Protein AF-0000000068176388 (afdb_homodimer)

Foldseek 3Di:
DPPPPPPDQDPLLVLLCVLVVVNPQWHFPVSLQVSLVVLPHDPVLSVVLCVVQVNDPVRGTHGSVSSSVSSVVVSVVVVLLVVQVVVQCVLVVVNPQWHALVSLLVVCVVVVHPRDSVVSVVVVVQQPVVPPRTHHSVSSSCVVVPPDDPD/DPPPPPPDQPPLLVLLCVLVVVNPQWHFPVSLQVSLVVLPHDPVLSVVLCVVQVNDPVRGTHGSVSSSVSSVVVSVVVVVLVVQVVVQCVLVVVNPQWHALVSLLVVCVVVVHPRDSVVSVVVQVQQPVVPPRTHHSVSSSCVVVPPDDPD

Nearest PDB structures (foldseek):
  1y6w-assembly1_A  TM=7.427E-01  e=2.552E-07  Homo sapiens
  2obh-assembly1_B  TM=6.819E-01  e=8.018E-07  Homo sapiens
  3qrx-assembly1_A  TM=5.218E-01  e=3.982E-06  Chlamydomonas reinhardtii
  4wpx-assembly1_A  TM=4.812E-01  e=3.552E-06  Thermochaetoides thermophila
  2l7l-assembly1_A  TM=4.885E-01  e=4.943E-05  Homo sapiens

Secondary structure (DSSP, 8-state):
----------HHHHHHHHH-TT-SSEE-HHHHHHHHHTTT--HHHHHHHHHHHT--SS---EEHHHHHHHHHHHHHHHHHHHHHHHHHHHH-TT-SSSB-HHHHHHHHHHTT----HHHHHHHHHHH-TT-SSSB-HHHHHHHHHT-----/----------HHHHHHHHH-TT-SSEE-HHHHHHHHHTTT--HHHHHHHHHHHT--SS---EEHHHHHHHHHHHHHHHHHHHHHHHHHHHH-TT-SSSB-HHHHHHHHHHTT----HHHHHHHHHHH-TT-SSSB-HHHHHHHHHT-----

Sequence (302 aa):
MSQEPQRGNSFVDSMLSIFDSNNDGFLTKVEARKAASQFDIGSRELKGALNTIGIDKKEDNIPLDSMSEQIKRICVEKFKKTAFKHFFSYMDSDKSGTISLDEVLSAIQAFNMPASISLARQIFDSVDSNKDGEIDLKEFLAFLASVKDTCMSQEPQRGNSFVDSMLSIFDSNNDGFLTKVEARKAASQFDIGSRELKGALNTIGIDKKEDNIPLDSMSEQIKRICVEKFKKTAFKHFFSYMDSDKSGTISLDEVLSAIQAFNMPASISLARQIFDSVDSNKDGEIDLKEFLAFLASVKDTC

Radius of gyration: 23.48 Å; Cα contacts (8 Å, |Δi|>4): 341; chains: 2; bounding box: 52×69×52 Å

Organism: Echinococcus granulosus (NCBI:txid6210)

Structure (mmCIF, N/CA/C/O backbone):
data_AF-0000000068176388-model_v1
#
loop_
_entity.id
_entity.type
_entity.pdbx_description
1 polymer 'Calcium-dependent protein kinase 3'
#
loop_
_atom_site.group_PDB
_atom_site.id
_atom_site.type_symbol
_atom_site.label_atom_id
_atom_site.label_alt_id
_atom_site.label_comp_id
_atom_site.label_asym_id
_atom_site.label_entity_id
_atom_site.label_seq_id
_atom_site.pdbx_PDB_ins_code
_atom_site.Cartn_x
_atom_site.Cartn_y
_atom_site.Cartn_z
_atom_site.occupancy
_atom_site.B_iso_or_equiv
_atom_site.auth_seq_id
_atom_site.auth_comp_id
_atom_site.auth_asym_id
_atom_site.auth_atom_id
_atom_site.pdbx_PDB_model_num
ATOM 1 N N . MET A 1 1 ? -29.891 29.109 -5.383 1 25.34 1 MET A N 1
ATOM 2 C CA . MET A 1 1 ? -28.703 29.328 -4.562 1 25.34 1 MET A CA 1
ATOM 3 C C . MET A 1 1 ? -27.984 28.016 -4.289 1 25.34 1 MET A C 1
ATOM 5 O O . MET A 1 1 ? -28.469 27.188 -3.498 1 25.34 1 MET A O 1
ATOM 9 N N . SER A 1 2 ? -27.562 27.203 -5.191 1 27.94 2 SER A N 1
ATOM 10 C CA . SER A 1 2 ? -27.297 25.797 -5.434 1 27.94 2 SER A CA 1
ATOM 11 C C . SER A 1 2 ? -26.219 25.266 -4.48 1 27.94 2 SER A C 1
ATOM 13 O O . SER A 1 2 ? -25.109 25.797 -4.441 1 27.94 2 SER A O 1
ATOM 15 N N . GLN A 1 3 ? -26.625 24.859 -3.217 1 29.05 3 GLN A N 1
ATOM 16 C CA . GLN A 1 3 ? -25.828 24.516 -2.039 1 29.05 3 GLN A CA 1
ATOM 17 C C . GLN A 1 3 ? -24.719 23.531 -2.393 1 29.05 3 GLN A C 1
ATOM 19 O O . GLN A 1 3 ? -25 22.438 -2.916 1 29.05 3 GLN A O 1
ATOM 24 N N . GLU A 1 4 ? -23.656 23.875 -3.023 1 34.22 4 GLU A N 1
ATOM 25 C CA . GLU A 1 4 ? -22.469 23.094 -3.357 1 34.22 4 GLU A CA 1
ATOM 26 C C . GLU A 1 4 ? -22.156 22.062 -2.275 1 34.22 4 GLU A C 1
ATOM 28 O O . GLU A 1 4 ? -22.266 22.359 -1.083 1 34.22 4 GLU A O 1
ATOM 33 N N . PRO A 1 5 ? -22.406 20.812 -2.367 1 38.28 5 PRO A N 1
ATOM 34 C CA . PRO A 1 5 ? -22.359 19.844 -1.273 1 38.28 5 PRO A CA 1
ATOM 35 C C . PRO A 1 5 ? -21.281 20.188 -0.235 1 38.28 5 PRO A C 1
ATOM 37 O O . PRO A 1 5 ? -20.203 20.641 -0.592 1 38.28 5 PRO A O 1
ATOM 40 N N . GLN A 1 6 ? -21.484 20.938 0.907 1 34.5 6 GLN A N 1
ATOM 41 C CA . GLN A 1 6 ? -20.672 21.391 2.025 1 34.5 6 GLN A CA 1
ATOM 42 C C . GLN A 1 6 ? -19.594 20.359 2.367 1 34.5 6 GLN A C 1
ATOM 44 O O . GLN A 1 6 ? -19.906 19.297 2.889 1 34.5 6 GLN A O 1
ATOM 49 N N . ARG A 1 7 ? -18.766 19.797 1.548 1 44.59 7 ARG A N 1
ATOM 50 C CA . ARG A 1 7 ? -17.625 18.938 1.885 1 44.59 7 ARG A CA 1
ATOM 51 C C . ARG A 1 7 ? -17.047 19.312 3.244 1 44.59 7 ARG A C 1
ATOM 53 O O . ARG A 1 7 ? -16.641 20.453 3.461 1 44.59 7 ARG A O 1
ATOM 60 N N . GLY A 1 8 ? -17.531 18.953 4.328 1 54.31 8 GLY A N 1
ATOM 61 C CA . GLY A 1 8 ? -17 19.266 5.648 1 54.31 8 GLY A CA 1
ATOM 62 C C . GLY A 1 8 ? -15.523 19.578 5.645 1 54.31 8 GLY A C 1
ATOM 63 O O . GLY A 1 8 ? -14.766 19 4.863 1 54.31 8 GLY A O 1
ATOM 64 N N . ASN A 1 9 ? -15.078 20.719 6.062 1 72.62 9 ASN A N 1
ATOM 65 C CA . ASN A 1 9 ? -13.695 21.156 6.148 1 72.62 9 ASN A CA 1
ATOM 66 C C . ASN A 1 9 ? -12.812 20.109 6.82 1 72.62 9 ASN A C 1
ATOM 68 O O . ASN A 1 9 ? -13.18 19.562 7.859 1 72.62 9 ASN A O 1
ATOM 72 N N . SER A 1 10 ? -11.789 19.625 6.031 1 84.5 10 SER A N 1
ATOM 73 C CA . SER A 1 10 ? -10.82 18.734 6.652 1 84.5 10 SER A CA 1
ATOM 74 C C . SER A 1 10 ? -10.148 19.391 7.855 1 84.5 10 SER A C 1
ATOM 76 O O . SER A 1 10 ? -10.258 20.594 8.055 1 84.5 10 SER A O 1
ATOM 78 N N . PHE A 1 11 ? -9.68 18.562 8.641 1 88.06 11 PHE A N 1
ATOM 79 C CA . PHE A 1 11 ? -8.945 19.078 9.797 1 88.06 11 PHE A CA 1
ATOM 80 C C . PHE A 1 11 ? -7.871 20.062 9.359 1 88.06 11 PHE A C 1
ATOM 82 O O . PHE A 1 11 ? -7.715 21.125 9.961 1 88.06 11 PHE A O 1
ATOM 89 N N . VAL A 1 12 ? -7.199 19.734 8.32 1 92.19 12 VAL A N 1
ATOM 90 C CA . VAL A 1 12 ? -6.125 20.594 7.832 1 92.19 12 VAL A CA 1
ATOM 91 C C . VAL A 1 12 ? -6.703 21.938 7.391 1 92.19 12 VAL A C 1
ATOM 93 O O . VAL A 1 12 ? -6.141 23 7.703 1 92.19 12 VAL A O 1
ATOM 96 N N . ASP A 1 13 ? -7.797 21.906 6.727 1 92.06 13 ASP A N 1
ATOM 97 C CA . ASP A 1 13 ? -8.438 23.141 6.293 1 92.06 13 ASP A CA 1
ATOM 98 C C . ASP A 1 13 ? -8.789 24.031 7.484 1 92.06 13 ASP A C 1
ATOM 100 O O . ASP A 1 13 ? -8.531 25.234 7.469 1 92.06 13 ASP A O 1
ATOM 104 N N . SER A 1 14 ? -9.32 23.438 8.445 1 90.44 14 SER A N 1
ATOM 105 C CA . SER A 1 14 ? -9.711 24.156 9.648 1 90.44 14 SER A CA 1
ATOM 106 C C . SER A 1 14 ? -8.492 24.734 10.359 1 90.44 14 SER A C 1
ATOM 108 O O . SER A 1 14 ? -8.508 25.891 10.805 1 90.44 14 SER A O 1
ATOM 110 N N . MET A 1 15 ? -7.48 23.953 10.477 1 91.5 15 MET A N 1
ATOM 111 C CA . MET A 1 15 ? -6.266 24.391 11.156 1 91.5 15 MET A CA 1
ATOM 112 C C . MET A 1 15 ? -5.605 25.547 10.414 1 91.5 15 MET A C 1
ATOM 114 O O . MET A 1 15 ? -5.23 26.547 11.016 1 91.5 15 MET A O 1
ATOM 118 N N . LEU A 1 16 ? -5.539 25.438 9.141 1 93.81 16 LEU A N 1
ATOM 119 C CA . LEU A 1 16 ? -4.859 26.469 8.359 1 93.81 16 LEU A CA 1
ATOM 120 C C . LEU A 1 16 ? -5.641 27.766 8.391 1 93.81 16 LEU A C 1
ATOM 122 O O . LEU A 1 16 ? -5.047 28.859 8.328 1 93.81 16 LEU A O 1
ATOM 126 N N . SER A 1 17 ? -6.906 27.656 8.445 1 92.94 17 SER A N 1
ATOM 127 C CA . SER A 1 17 ? -7.734 28.859 8.523 1 92.94 17 SER A CA 1
ATOM 128 C C . SER A 1 17 ? -7.398 29.688 9.758 1 92.94 17 SER A C 1
ATOM 130 O O . SER A 1 17 ? -7.547 30.922 9.75 1 92.94 17 SER A O 1
ATOM 132 N N . ILE A 1 18 ? -6.945 29.031 10.789 1 93.62 18 ILE A N 1
ATOM 133 C CA . ILE A 1 18 ? -6.574 29.719 12.031 1 93.62 18 ILE A CA 1
ATOM 134 C C . ILE A 1 18 ? -5.328 30.562 11.797 1 93.62 18 ILE A C 1
ATOM 136 O O . ILE A 1 18 ? -5.172 31.625 12.406 1 93.62 18 ILE A O 1
ATOM 140 N N . PHE A 1 19 ? -4.441 30.141 10.945 1 94.75 19 PHE A N 1
ATOM 141 C CA . PHE A 1 19 ? -3.178 30.828 10.703 1 94.75 19 PHE A CA 1
ATOM 142 C C . PHE A 1 19 ? -3.357 31.969 9.703 1 94.75 19 PHE A C 1
ATOM 144 O O . PHE A 1 19 ? -2.48 32.812 9.555 1 94.75 19 PHE A O 1
ATOM 151 N N . ASP A 1 20 ? -4.469 31.875 8.969 1 94.75 20 ASP A N 1
ATOM 152 C CA . ASP A 1 20 ? -4.816 33 8.109 1 94.75 20 ASP A CA 1
ATOM 153 C C . ASP A 1 20 ? -5.414 34.156 8.922 1 94.75 20 ASP A C 1
ATOM 155 O O . ASP A 1 20 ? -6.633 34.344 8.93 1 94.75 20 ASP A O 1
ATOM 159 N N . SER A 1 21 ? -4.672 35.031 9.422 1 91.5 21 SER A N 1
ATOM 160 C CA . SER A 1 21 ? -5.059 36.031 10.43 1 91.5 21 SER A CA 1
ATOM 161 C C . SER A 1 21 ? -6.035 37.062 9.859 1 91.5 21 SER A C 1
ATOM 163 O O . SER A 1 21 ? -6.93 37.531 10.562 1 91.5 21 SER A O 1
ATOM 165 N N . ASN A 1 22 ? -5.863 37.5 8.609 1 92.38 22 ASN A N 1
ATOM 166 C CA . ASN A 1 22 ? -6.727 38.531 8.055 1 92.38 22 ASN A CA 1
ATOM 167 C C . ASN A 1 22 ? -7.875 37.938 7.246 1 92.38 22 ASN A C 1
ATOM 169 O O . ASN A 1 22 ? -8.625 38.656 6.586 1 92.38 22 ASN A O 1
ATOM 173 N N . ASN A 1 23 ? -7.895 36.562 7.164 1 93.5 23 ASN A N 1
ATOM 174 C CA . ASN A 1 23 ? -8.984 35.812 6.543 1 93.5 23 ASN A CA 1
ATOM 175 C C . ASN A 1 23 ? -9.148 36.188 5.074 1 93.5 23 ASN A C 1
ATOM 177 O O . ASN A 1 23 ? -10.273 36.344 4.598 1 93.5 23 ASN A O 1
ATOM 181 N N . ASP A 1 24 ? -8.109 36.438 4.324 1 93.19 24 ASP A N 1
ATOM 182 C CA . ASP A 1 24 ? -8.195 36.812 2.916 1 93.19 24 ASP A CA 1
ATOM 183 C C . ASP A 1 24 ? -8.008 35.594 2.02 1 93.19 24 ASP A C 1
ATOM 185 O O . ASP A 1 24 ? -8.016 35.688 0.792 1 93.19 24 ASP A O 1
ATOM 189 N N . GLY A 1 25 ? -7.691 34.406 2.631 1 93.94 25 GLY A N 1
ATOM 190 C CA . GLY A 1 25 ? -7.543 33.188 1.852 1 93.94 25 GLY A CA 1
ATOM 191 C C . GLY A 1 25 ? -6.109 32.938 1.432 1 93.94 25 GLY A C 1
ATOM 192 O O . GLY A 1 25 ? -5.844 32 0.667 1 93.94 25 GLY A O 1
ATOM 193 N N . PHE A 1 26 ? -5.215 33.812 1.964 1 94.06 26 PHE A N 1
ATOM 194 C CA . PHE A 1 26 ? -3.799 33.625 1.666 1 94.06 26 PHE A CA 1
ATOM 195 C C . PHE A 1 26 ? -2.979 33.562 2.949 1 94.06 26 PHE A C 1
ATOM 197 O O . PHE A 1 26 ? -3.361 34.156 3.965 1 94.06 26 PHE A O 1
ATOM 204 N N . LEU A 1 27 ? -1.92 32.75 2.877 1 95.38 27 LEU A N 1
ATOM 205 C CA . LEU A 1 27 ? -0.962 32.688 3.975 1 95.38 27 LEU A CA 1
ATOM 206 C C . LEU A 1 27 ? 0.331 33.406 3.615 1 95.38 27 LEU A C 1
ATOM 208 O O . LEU A 1 27 ? 0.792 33.344 2.473 1 95.38 27 LEU A O 1
ATOM 212 N N . THR A 1 28 ? 0.773 34.188 4.566 1 92.69 28 THR A N 1
ATOM 213 C CA . THR A 1 28 ? 2.143 34.656 4.41 1 92.69 28 THR A CA 1
ATOM 214 C C . THR A 1 28 ? 3.135 33.5 4.574 1 92.69 28 THR A C 1
ATOM 216 O O . THR A 1 28 ? 2.775 32.438 5.062 1 92.69 28 THR A O 1
ATOM 219 N N . LYS A 1 29 ? 4.383 33.688 4.199 1 91.38 29 LYS A N 1
ATOM 220 C CA . LYS A 1 29 ? 5.41 32.656 4.363 1 91.38 29 LYS A CA 1
ATOM 221 C C . LYS A 1 29 ? 5.598 32.281 5.836 1 91.38 29 LYS A C 1
ATOM 223 O O . LYS A 1 29 ? 5.789 31.125 6.176 1 91.38 29 LYS A O 1
ATOM 228 N N . VAL A 1 30 ? 5.504 33.344 6.66 1 91.94 30 VAL A N 1
ATOM 229 C CA . VAL A 1 30 ? 5.66 33.125 8.094 1 91.94 30 VAL A CA 1
ATOM 230 C C . VAL A 1 30 ? 4.5 32.281 8.617 1 91.94 30 VAL A C 1
ATOM 232 O O . VAL A 1 30 ? 4.711 31.328 9.367 1 91.94 30 VAL A O 1
ATOM 235 N N . GLU A 1 31 ? 3.281 32.594 8.172 1 94.88 31 GLU A N 1
ATOM 236 C CA . GLU A 1 31 ? 2.105 31.828 8.594 1 94.88 31 GLU A CA 1
ATOM 237 C C . GLU A 1 31 ? 2.168 30.391 8.078 1 94.88 31 GLU A C 1
ATOM 239 O O . GLU A 1 31 ? 1.814 29.453 8.797 1 94.88 31 GLU A O 1
ATOM 244 N N . ALA A 1 32 ? 2.611 30.266 6.891 1 94.44 32 ALA A N 1
ATOM 245 C CA . ALA A 1 32 ? 2.73 28.922 6.301 1 94.44 32 ALA A CA 1
ATOM 246 C C . ALA A 1 32 ? 3.729 28.078 7.074 1 94.44 32 ALA A C 1
ATOM 248 O O . ALA A 1 32 ? 3.49 26.891 7.309 1 94.44 32 ALA A O 1
ATOM 249 N N . ARG A 1 33 ? 4.793 28.656 7.488 1 93.44 33 ARG A N 1
ATOM 250 C CA . ARG A 1 33 ? 5.805 27.938 8.258 1 93.44 33 ARG A CA 1
ATOM 251 C C . ARG A 1 33 ? 5.246 27.484 9.602 1 93.44 33 ARG A C 1
ATOM 253 O O . ARG A 1 33 ? 5.473 26.344 10.016 1 93.44 33 ARG A O 1
ATOM 260 N N . LYS A 1 34 ? 4.574 28.328 10.281 1 94.38 34 LYS A N 1
ATOM 261 C CA . LYS A 1 34 ? 3.959 27.984 11.555 1 94.38 34 LYS A CA 1
ATOM 262 C C . LYS A 1 34 ? 2.938 26.859 11.391 1 94.38 34 LYS A C 1
ATOM 264 O O . LYS A 1 34 ? 2.879 25.938 12.203 1 94.38 34 LYS A O 1
ATOM 269 N N . ALA A 1 35 ? 2.158 27 10.336 1 94.25 35 ALA A N 1
ATOM 270 C CA . ALA A 1 35 ? 1.156 25.984 10.055 1 94.25 35 ALA A CA 1
ATOM 271 C C . ALA A 1 35 ? 1.812 24.625 9.789 1 94.25 35 ALA A C 1
ATOM 273 O O . ALA A 1 35 ? 1.386 23.609 10.336 1 94.25 35 ALA A O 1
ATOM 274 N N . ALA A 1 36 ? 2.842 24.562 8.93 1 94.12 36 ALA A N 1
ATOM 275 C CA . ALA A 1 36 ? 3.547 23.328 8.586 1 94.12 36 ALA A CA 1
ATOM 276 C C . ALA A 1 36 ? 4.16 22.672 9.82 1 94.12 36 ALA A C 1
ATOM 278 O O . ALA A 1 36 ? 4.188 21.453 9.93 1 94.12 36 ALA A O 1
ATOM 279 N N . SER A 1 37 ? 4.602 23.484 10.734 1 92.94 37 SER A N 1
ATOM 280 C CA . SER A 1 37 ? 5.238 22.984 11.945 1 92.94 37 SER A CA 1
ATOM 281 C C . SER A 1 37 ? 4.25 22.188 12.797 1 92.94 37 SER A C 1
ATOM 283 O O . SER A 1 37 ? 4.645 21.266 13.523 1 92.94 37 SER A O 1
ATOM 285 N N . GLN A 1 38 ? 2.955 22.562 12.719 1 91.38 38 GLN A N 1
ATOM 286 C CA . GLN A 1 38 ? 1.926 21.844 13.461 1 91.38 38 GLN A CA 1
ATOM 287 C C . GLN A 1 38 ? 1.855 20.375 13.039 1 91.38 38 GLN A C 1
ATOM 289 O O . GLN A 1 38 ? 1.385 19.531 13.789 1 91.38 38 GLN A O 1
ATOM 294 N N . PHE A 1 39 ? 2.311 20.062 11.844 1 91.56 39 PHE A N 1
ATOM 295 C CA . PHE A 1 39 ? 2.254 18.719 11.289 1 91.56 39 PHE A CA 1
ATOM 296 C C . PHE A 1 39 ? 3.652 18.125 11.156 1 91.56 39 PHE A C 1
ATOM 298 O O . PHE A 1 39 ? 3.869 17.203 10.367 1 91.56 39 PHE A O 1
ATOM 305 N N . ASP A 1 40 ? 4.602 18.734 11.789 1 89.06 40 ASP A N 1
ATOM 306 C CA . ASP A 1 40 ? 5.98 18.266 11.82 1 89.06 40 ASP A CA 1
ATOM 307 C C . ASP A 1 40 ? 6.59 18.266 10.422 1 89.06 40 ASP A C 1
ATOM 309 O O . ASP A 1 40 ? 7.297 17.328 10.047 1 89.06 40 ASP A O 1
ATOM 313 N N . ILE A 1 41 ? 6.188 19.219 9.648 1 92.69 41 ILE A N 1
ATOM 314 C CA . ILE A 1 41 ? 6.781 19.406 8.336 1 92.69 41 ILE A CA 1
ATOM 315 C C . ILE A 1 41 ? 7.953 20.375 8.43 1 92.69 41 ILE A C 1
ATOM 317 O O . ILE A 1 41 ? 7.773 21.531 8.828 1 92.69 41 ILE A O 1
ATOM 321 N N . GLY A 1 42 ? 9.062 19.938 8.07 1 90.88 42 GLY A N 1
ATOM 322 C CA . GLY A 1 42 ? 10.273 20.75 8.18 1 90.88 42 GLY A CA 1
ATOM 323 C C . GLY A 1 42 ? 10.414 21.781 7.074 1 90.88 42 GLY A C 1
ATOM 324 O O . GLY A 1 42 ? 9.602 21.812 6.148 1 90.88 42 GLY A O 1
ATOM 325 N N . SER A 1 43 ? 11.453 22.578 7.23 1 92.88 43 SER A N 1
ATOM 326 C CA . SER A 1 43 ? 11.664 23.688 6.32 1 92.88 43 SER A CA 1
ATOM 327 C C . SER A 1 43 ? 11.977 23.203 4.91 1 92.88 43 SER A C 1
ATOM 329 O O . SER A 1 43 ? 11.5 23.781 3.93 1 92.88 43 SER A O 1
ATOM 331 N N . ARG A 1 44 ? 12.695 22.172 4.859 1 93.31 44 ARG A N 1
ATOM 332 C CA . ARG A 1 44 ? 13.07 21.641 3.551 1 93.31 44 ARG A CA 1
ATOM 333 C C . ARG A 1 44 ? 11.844 21.125 2.803 1 93.31 44 ARG A C 1
ATOM 335 O O . ARG A 1 44 ? 11.648 21.422 1.626 1 93.31 44 ARG A O 1
ATOM 342 N N . GLU A 1 45 ? 11.102 20.328 3.518 1 93.25 45 GLU A N 1
ATOM 343 C CA . GLU A 1 45 ? 9.891 19.781 2.928 1 93.25 45 GLU A CA 1
ATOM 344 C C . GLU A 1 45 ? 8.914 20.891 2.535 1 93.25 45 GLU A C 1
ATOM 346 O O . GLU A 1 45 ? 8.266 20.812 1.491 1 93.25 45 GLU A O 1
ATOM 351 N N . LEU A 1 46 ? 8.852 21.875 3.375 1 94 46 LEU A N 1
ATOM 352 C CA . LEU A 1 46 ? 7.977 23 3.09 1 94 46 LEU A CA 1
ATOM 353 C C . LEU A 1 46 ? 8.438 23.734 1.838 1 94 46 LEU A C 1
ATOM 355 O O . LEU A 1 46 ? 7.613 24.125 1.006 1 94 46 LEU A O 1
ATOM 359 N N . LYS A 1 47 ? 9.664 23.984 1.728 1 92.5 47 LYS A N 1
ATOM 360 C CA . LYS A 1 47 ? 10.203 24.641 0.542 1 92.5 47 LYS A CA 1
ATOM 361 C C . LYS A 1 47 ? 9.812 23.891 -0.729 1 92.5 47 LYS A C 1
ATOM 363 O O . LYS A 1 47 ? 9.453 24.516 -1.735 1 92.5 47 LYS A O 1
ATOM 368 N N . GLY A 1 48 ? 9.914 22.594 -0.714 1 93.12 48 GLY A N 1
ATOM 369 C CA . GLY A 1 48 ? 9.484 21.797 -1.85 1 93.12 48 GLY A CA 1
ATOM 370 C C . GLY A 1 48 ? 8.016 21.984 -2.186 1 93.12 48 GLY A C 1
ATOM 371 O O . GLY A 1 48 ? 7.648 22.078 -3.357 1 93.12 48 GLY A O 1
ATOM 372 N N . ALA A 1 49 ? 7.238 21.969 -1.153 1 93.62 49 ALA A N 1
ATOM 373 C CA . ALA A 1 49 ? 5.801 22.156 -1.337 1 93.62 49 ALA A CA 1
ATOM 374 C C . ALA A 1 49 ? 5.512 23.531 -1.961 1 93.62 49 ALA A C 1
ATOM 376 O O . ALA A 1 49 ? 4.672 23.641 -2.859 1 93.62 49 ALA A O 1
ATOM 377 N N . LEU A 1 50 ? 6.156 24.547 -1.486 1 93.44 50 LEU A N 1
ATOM 378 C CA . LEU A 1 50 ? 5.953 25.906 -2.004 1 93.44 50 LEU A CA 1
ATOM 379 C C . LEU A 1 50 ? 6.383 25.984 -3.463 1 93.44 50 LEU A C 1
ATOM 381 O O . LEU A 1 50 ? 5.73 26.672 -4.266 1 93.44 50 LEU A O 1
ATOM 385 N N . ASN A 1 51 ? 7.441 25.312 -3.787 1 91.88 51 ASN A N 1
ATOM 386 C CA . ASN A 1 51 ? 7.879 25.25 -5.18 1 91.88 51 ASN A CA 1
ATOM 387 C C . ASN A 1 51 ? 6.824 24.594 -6.07 1 91.88 51 ASN A C 1
ATOM 389 O O . ASN A 1 51 ? 6.582 25.047 -7.188 1 91.88 51 ASN A O 1
ATOM 393 N N . THR A 1 52 ? 6.289 23.578 -5.547 1 91.5 52 THR A N 1
ATOM 394 C CA . THR A 1 52 ? 5.254 22.875 -6.293 1 91.5 52 THR A CA 1
ATOM 395 C C . THR A 1 52 ? 4.062 23.797 -6.562 1 91.5 52 THR A C 1
ATOM 397 O O . THR A 1 52 ? 3.449 23.719 -7.629 1 91.5 52 THR A O 1
ATOM 400 N N . ILE A 1 53 ? 3.676 24.609 -5.578 1 91.06 53 ILE A N 1
ATOM 401 C CA . ILE A 1 53 ? 2.553 25.531 -5.711 1 91.06 53 ILE A CA 1
ATOM 402 C C . ILE A 1 53 ? 2.928 26.672 -6.66 1 91.06 53 ILE A C 1
ATOM 404 O O . ILE A 1 53 ? 2.051 27.344 -7.211 1 91.06 53 ILE A O 1
ATOM 408 N N . GLY A 1 54 ? 4.105 26.875 -6.945 1 87.81 54 GLY A N 1
ATOM 409 C CA . GLY A 1 54 ? 4.562 27.953 -7.809 1 87.81 54 GLY A CA 1
ATOM 410 C C . GLY A 1 54 ? 4.906 29.219 -7.055 1 87.81 54 GLY A C 1
ATOM 411 O O . GLY A 1 54 ? 4.812 30.312 -7.602 1 87.81 54 GLY A O 1
ATOM 412 N N . ILE A 1 55 ? 5.035 28.984 -5.793 1 81.44 55 ILE A N 1
ATOM 413 C CA . ILE A 1 55 ? 5.406 30.156 -4.992 1 81.44 55 ILE A CA 1
ATOM 414 C C . ILE A 1 55 ? 6.918 30.359 -5.047 1 81.44 55 ILE A C 1
ATOM 416 O O . ILE A 1 55 ? 7.684 29.453 -4.703 1 81.44 55 ILE A O 1
ATOM 420 N N . ASP A 1 56 ? 7.238 31.359 -5.742 1 70.06 56 ASP A N 1
ATOM 421 C CA . ASP A 1 56 ? 8.656 31.688 -5.84 1 70.06 56 ASP A CA 1
ATOM 422 C C . ASP A 1 56 ? 9.078 32.625 -4.711 1 70.06 56 ASP A C 1
ATOM 424 O O . ASP A 1 56 ? 8.305 32.875 -3.785 1 70.06 56 ASP A O 1
ATOM 428 N N . LYS A 1 57 ? 10.289 32.906 -4.648 1 65.81 57 LYS A N 1
ATOM 429 C CA . LYS A 1 57 ? 10.898 33.719 -3.598 1 65.81 57 LYS A CA 1
ATOM 430 C C . LYS A 1 57 ? 10.188 35.062 -3.445 1 65.81 57 LYS A C 1
ATOM 432 O O . LYS A 1 57 ? 10.117 35.625 -2.346 1 65.81 57 LYS A O 1
ATOM 437 N N . LYS A 1 58 ? 9.633 35.562 -4.555 1 67.94 58 LYS A N 1
ATOM 438 C CA . LYS A 1 58 ? 9.125 36.906 -4.504 1 67.94 58 LYS A CA 1
ATOM 439 C C . LYS A 1 58 ? 7.656 36.938 -4.094 1 67.94 58 LYS A C 1
ATOM 441 O O . LYS A 1 58 ? 7.168 37.938 -3.576 1 67.94 58 LYS A O 1
ATOM 446 N N . GLU A 1 59 ? 6.992 35.812 -4.328 1 66.44 59 GLU A N 1
ATOM 447 C CA . GLU A 1 59 ? 5.57 35.781 -3.996 1 66.44 59 GLU A CA 1
ATOM 448 C C . GLU A 1 59 ? 5.348 35.375 -2.549 1 66.44 59 GLU A C 1
ATOM 450 O O . GLU A 1 59 ? 5.91 34.344 -2.102 1 66.44 59 GLU A O 1
ATOM 455 N N . ASP A 1 60 ? 4.715 36.344 -1.896 1 75.5 60 ASP A N 1
ATOM 456 C CA . ASP A 1 60 ? 4.605 36.156 -0.451 1 75.5 60 ASP A CA 1
ATOM 457 C C . ASP A 1 60 ? 3.234 35.594 -0.066 1 75.5 60 ASP A C 1
ATOM 459 O O . ASP A 1 60 ? 2.986 35.312 1.104 1 75.5 60 ASP A O 1
ATOM 463 N N . ASN A 1 61 ? 2.377 35.531 -1.082 1 87.31 61 ASN A N 1
ATOM 464 C CA . ASN A 1 61 ? 1.044 35.094 -0.688 1 87.31 61 ASN A CA 1
ATOM 465 C C . ASN A 1 61 ? 0.765 33.656 -1.152 1 87.31 61 ASN A C 1
ATOM 467 O O . ASN A 1 61 ? 0.743 33.375 -2.354 1 87.31 61 ASN A O 1
ATOM 471 N N . ILE A 1 62 ? 0.63 32.75 -0.24 1 94.31 62 ILE A N 1
ATOM 472 C CA . ILE A 1 62 ? 0.365 31.344 -0.502 1 94.31 62 ILE A CA 1
ATOM 473 C C . ILE A 1 62 ? -1.131 31.078 -0.368 1 94.31 62 ILE A C 1
ATOM 475 O O . ILE A 1 62 ? -1.705 31.25 0.709 1 94.31 62 ILE A O 1
ATOM 479 N N . PRO A 1 63 ? -1.707 30.703 -1.513 1 94.31 63 PRO A N 1
ATOM 480 C CA . PRO A 1 63 ? -3.125 30.375 -1.373 1 94.31 63 PRO A CA 1
ATOM 481 C C . PRO A 1 63 ? -3.373 29.281 -0.334 1 94.31 63 PRO A C 1
ATOM 483 O O . PRO A 1 63 ? -2.703 28.25 -0.349 1 94.31 63 PRO A O 1
ATOM 486 N N . LEU A 1 64 ? -4.344 29.547 0.481 1 94.31 64 LEU A N 1
ATOM 487 C CA . LEU A 1 64 ? -4.656 28.672 1.601 1 94.31 64 LEU A CA 1
ATOM 488 C C . LEU A 1 64 ? -5.004 27.266 1.11 1 94.31 64 LEU A C 1
ATOM 490 O O . LEU A 1 64 ? -4.512 26.281 1.654 1 94.31 64 LEU A O 1
ATOM 494 N N . ASP A 1 65 ? -5.746 27.156 0.048 1 94 65 ASP A N 1
ATOM 495 C CA . ASP A 1 65 ? -6.191 25.875 -0.478 1 94 65 ASP A CA 1
ATOM 496 C C . ASP A 1 65 ? -5.012 25.062 -1.03 1 94 65 ASP A C 1
ATOM 498 O O . ASP A 1 65 ? -4.941 23.859 -0.845 1 94 65 ASP A O 1
ATOM 502 N N . SER A 1 66 ? -4.129 25.766 -1.666 1 94.62 66 SER A N 1
ATOM 503 C CA . SER A 1 66 ? -2.957 25.094 -2.225 1 94.62 66 SER A CA 1
ATOM 504 C C . SER A 1 66 ? -2.055 24.562 -1.122 1 94.62 66 SER A C 1
ATOM 506 O O . SER A 1 66 ? -1.548 23.438 -1.224 1 94.62 66 SER A O 1
ATOM 508 N N . MET A 1 67 ? -1.893 25.328 -0.09 1 95.25 67 MET A N 1
ATOM 509 C CA . MET A 1 67 ? -1.061 24.875 1.026 1 95.25 67 MET A CA 1
ATOM 510 C C . MET A 1 67 ? -1.691 23.688 1.739 1 95.25 67 MET A C 1
ATOM 512 O O . MET A 1 67 ? -0.993 22.75 2.125 1 95.25 67 MET A O 1
ATOM 516 N N . SER A 1 68 ? -2.98 23.812 1.844 1 94.88 68 SER A N 1
ATOM 517 C CA . SER A 1 68 ? -3.707 22.719 2.486 1 94.88 68 SER A CA 1
ATOM 518 C C . SER A 1 68 ? -3.494 21.406 1.747 1 94.88 68 SER A C 1
ATOM 520 O O . SER A 1 68 ? -3.221 20.375 2.367 1 94.88 68 SER A O 1
ATOM 522 N N . GLU A 1 69 ? -3.561 21.453 0.5 1 94.12 69 GLU A N 1
ATOM 523 C CA . GLU A 1 69 ? -3.373 20.25 -0.311 1 94.12 69 GLU A CA 1
ATOM 524 C C . GLU A 1 69 ? -1.962 19.688 -0.154 1 94.12 69 GLU A C 1
ATOM 526 O O . GLU A 1 69 ? -1.775 18.469 -0.069 1 94.12 69 GLU A O 1
ATOM 531 N N . GLN A 1 70 ? -1.015 20.609 -0.141 1 94.31 70 GLN A N 1
ATOM 532 C CA . GLN A 1 70 ? 0.371 20.188 0.002 1 94.31 70 GLN A CA 1
ATOM 533 C C . GLN A 1 70 ? 0.604 19.531 1.359 1 94.31 70 GLN A C 1
ATOM 535 O O . GLN A 1 70 ? 1.278 18.5 1.449 1 94.31 70 GLN A O 1
ATOM 540 N N . ILE A 1 71 ? 0.064 20.047 2.398 1 94.31 71 ILE A N 1
ATOM 541 C CA . ILE A 1 71 ? 0.242 19.516 3.742 1 94.31 71 ILE A CA 1
ATOM 542 C C . ILE A 1 71 ? -0.414 18.141 3.836 1 94.31 71 ILE A C 1
ATOM 544 O O . ILE A 1 71 ? 0.174 17.203 4.375 1 94.31 71 ILE A O 1
ATOM 548 N N . LYS A 1 72 ? -1.656 18.031 3.271 1 93.81 72 LYS A N 1
ATOM 549 C CA . LYS A 1 72 ? -2.332 16.734 3.254 1 93.81 72 LYS A CA 1
ATOM 550 C C . LYS A 1 72 ? -1.489 15.688 2.537 1 93.81 72 LYS A C 1
ATOM 552 O O . LYS A 1 72 ? -1.32 14.57 3.037 1 93.81 72 LYS A O 1
ATOM 557 N N . ARG A 1 73 ? -0.948 16.016 1.438 1 92.19 73 ARG A N 1
ATOM 558 C CA . ARG A 1 73 ? -0.134 15.109 0.643 1 92.19 73 ARG A CA 1
ATOM 559 C C . ARG A 1 73 ? 1.11 14.672 1.411 1 92.19 73 ARG A C 1
ATOM 561 O O . ARG A 1 73 ? 1.432 13.484 1.464 1 92.19 73 ARG A O 1
ATOM 568 N N . ILE A 1 74 ? 1.801 15.602 1.975 1 92.62 74 ILE A N 1
ATOM 569 C CA . ILE A 1 74 ? 3.041 15.328 2.689 1 92.62 74 ILE A CA 1
ATOM 570 C C . ILE A 1 74 ? 2.76 14.414 3.877 1 92.62 74 ILE A C 1
ATOM 572 O O . ILE A 1 74 ? 3.492 13.445 4.113 1 92.62 74 ILE A O 1
ATOM 576 N N . CYS A 1 75 ? 1.718 14.711 4.621 1 91.25 75 CYS A N 1
ATOM 577 C CA . CYS A 1 75 ? 1.361 13.914 5.789 1 91.25 75 CYS A CA 1
ATOM 578 C C . CYS A 1 75 ? 1.062 12.477 5.395 1 91.25 75 CYS A C 1
ATOM 580 O O . CYS A 1 75 ? 1.533 11.539 6.047 1 91.25 75 CYS A O 1
ATOM 582 N N . VAL A 1 76 ? 0.322 12.305 4.336 1 90.19 76 VAL A N 1
ATOM 583 C CA . VAL A 1 76 ? -0.064 10.977 3.879 1 90.19 76 VAL A CA 1
ATOM 584 C C . VAL A 1 76 ? 1.174 10.211 3.42 1 90.19 76 VAL A C 1
ATOM 586 O O . VAL A 1 76 ? 1.349 9.039 3.766 1 90.19 76 VAL A O 1
ATOM 589 N N . GLU A 1 77 ? 1.975 10.859 2.682 1 88.38 77 GLU A N 1
ATOM 590 C CA . GLU A 1 77 ? 3.188 10.219 2.188 1 88.38 77 GLU A CA 1
ATOM 591 C C . GLU A 1 77 ? 4.098 9.789 3.336 1 88.38 77 GLU A C 1
ATOM 593 O O . GLU A 1 77 ? 4.641 8.688 3.326 1 88.38 77 GLU A O 1
ATOM 598 N N . LYS A 1 78 ? 4.266 10.656 4.281 1 89.12 78 LYS A N 1
ATOM 599 C CA . LYS A 1 78 ? 5.094 10.352 5.449 1 89.12 78 LYS A CA 1
ATOM 600 C C . LYS A 1 78 ? 4.527 9.172 6.234 1 89.12 78 LYS A C 1
ATOM 602 O O . LYS A 1 78 ? 5.27 8.281 6.648 1 89.12 78 LYS A O 1
ATOM 607 N N . PHE A 1 79 ? 3.252 9.242 6.41 1 91 79 PHE A N 1
ATOM 608 C CA . PHE A 1 79 ? 2.607 8.172 7.16 1 91 79 PHE A CA 1
ATOM 609 C C . PHE A 1 79 ? 2.766 6.84 6.441 1 91 79 PHE A C 1
ATOM 611 O O . PHE A 1 79 ? 3.15 5.84 7.051 1 91 79 PHE A O 1
ATOM 618 N N . LYS A 1 80 ? 2.469 6.773 5.172 1 90.06 80 LYS A N 1
ATOM 619 C CA . LYS A 1 80 ? 2.559 5.535 4.402 1 90.06 80 LYS A CA 1
ATOM 620 C C . LYS A 1 80 ? 3.979 4.977 4.426 1 90.06 80 LYS A C 1
ATOM 622 O O . LYS A 1 80 ? 4.18 3.783 4.656 1 90.06 80 LYS A O 1
ATOM 627 N N . LYS A 1 81 ? 4.906 5.832 4.172 1 89.19 81 LYS A N 1
ATOM 628 C CA . LYS A 1 81 ? 6.301 5.402 4.164 1 89.19 81 LYS A CA 1
ATOM 629 C C . LYS A 1 81 ? 6.688 4.781 5.504 1 89.19 81 LYS A C 1
ATOM 631 O O . LYS A 1 81 ? 7.293 3.705 5.543 1 89.19 81 LYS A O 1
ATOM 636 N N . THR A 1 82 ? 6.352 5.453 6.551 1 91.12 82 THR A N 1
ATOM 637 C CA . THR A 1 82 ? 6.699 4.965 7.883 1 91.12 82 THR A CA 1
ATOM 638 C C . THR A 1 82 ? 5.941 3.68 8.203 1 91.12 82 THR A C 1
ATOM 640 O O . THR A 1 82 ? 6.508 2.74 8.758 1 91.12 82 THR A O 1
ATOM 643 N N . ALA A 1 83 ? 4.648 3.682 7.859 1 90.88 83 ALA A N 1
ATOM 644 C CA . ALA A 1 83 ? 3.844 2.479 8.062 1 90.88 83 ALA A CA 1
ATOM 645 C C . ALA A 1 83 ? 4.438 1.288 7.316 1 90.88 83 ALA A C 1
ATOM 647 O O . ALA A 1 83 ? 4.539 0.189 7.863 1 90.88 83 ALA A O 1
ATOM 648 N N . PHE A 1 84 ? 4.887 1.513 6.109 1 91.81 84 PHE A N 1
ATOM 649 C CA . PHE A 1 84 ? 5.434 0.44 5.285 1 91.81 84 PHE A CA 1
ATOM 650 C C . PHE A 1 84 ? 6.789 -0.008 5.812 1 91.81 84 PHE A C 1
ATOM 652 O O . PHE A 1 84 ? 7.117 -1.196 5.77 1 91.81 84 PHE A O 1
ATOM 659 N N . LYS A 1 85 ? 7.551 0.911 6.258 1 93.44 85 LYS A N 1
ATOM 660 C CA . LYS A 1 85 ? 8.812 0.55 6.902 1 93.44 85 LYS A CA 1
ATOM 661 C C . LYS A 1 85 ? 8.57 -0.342 8.117 1 93.44 85 LYS A C 1
ATOM 663 O O . LYS A 1 85 ? 9.32 -1.293 8.352 1 93.44 85 LYS A O 1
ATOM 668 N N . HIS A 1 86 ? 7.605 0.09 8.867 1 92.81 86 HIS A N 1
ATOM 669 C CA . HIS A 1 86 ? 7.262 -0.722 10.031 1 92.81 86 HIS A CA 1
ATOM 670 C C . HIS A 1 86 ? 6.793 -2.111 9.609 1 92.81 86 HIS A C 1
ATOM 672 O O . HIS A 1 86 ? 7.148 -3.107 10.242 1 92.81 86 HIS A O 1
ATOM 678 N N . PHE A 1 87 ? 6.027 -2.166 8.602 1 92.81 87 PHE A N 1
ATOM 679 C CA . PHE A 1 87 ? 5.562 -3.439 8.062 1 92.81 87 PHE A CA 1
ATOM 680 C C . PHE A 1 87 ? 6.738 -4.281 7.578 1 92.81 87 PHE A C 1
ATOM 682 O O . PHE A 1 87 ? 6.773 -5.492 7.805 1 92.81 87 PHE A O 1
ATOM 689 N N . PHE A 1 88 ? 7.672 -3.67 6.938 1 95 88 PHE A N 1
ATOM 690 C CA . PHE A 1 88 ? 8.906 -4.324 6.508 1 95 88 PHE A CA 1
ATOM 691 C C . PHE A 1 88 ? 9.625 -4.949 7.691 1 95 88 PHE A C 1
ATOM 693 O O . PHE A 1 88 ? 10.055 -6.105 7.629 1 95 88 PHE A O 1
ATOM 700 N N . SER A 1 89 ? 9.719 -4.164 8.719 1 94.44 89 SER A N 1
ATOM 701 C CA . SER A 1 89 ? 10.391 -4.629 9.93 1 94.44 89 SER A CA 1
ATOM 702 C C . SER A 1 89 ? 9.648 -5.805 10.562 1 94.44 89 SER A C 1
ATOM 704 O O . SER A 1 89 ? 10.273 -6.711 11.109 1 94.44 89 SER A O 1
ATOM 706 N N . TYR A 1 90 ? 8.391 -5.707 10.484 1 91.38 90 TYR A N 1
ATOM 707 C CA . TYR A 1 90 ? 7.566 -6.797 10.984 1 91.38 90 TYR A CA 1
ATOM 708 C C . TYR A 1 90 ? 7.836 -8.086 10.211 1 91.38 90 TYR A C 1
ATOM 710 O O . TYR A 1 90 ? 7.973 -9.156 10.812 1 91.38 90 TYR A O 1
ATOM 718 N N . MET A 1 91 ? 7.965 -8.086 8.93 1 94.31 91 MET A N 1
ATOM 719 C CA . MET A 1 91 ? 8.203 -9.25 8.086 1 94.31 91 MET A CA 1
ATOM 720 C C . MET A 1 91 ? 9.633 -9.75 8.242 1 94.31 91 MET A C 1
ATOM 722 O O . MET A 1 91 ? 9.891 -10.953 8.133 1 94.31 91 MET A O 1
ATOM 726 N N . ASP A 1 92 ? 10.477 -8.789 8.422 1 96.69 92 ASP A N 1
ATOM 727 C CA . ASP A 1 92 ? 11.883 -9.125 8.648 1 96.69 92 ASP A CA 1
ATOM 728 C C . ASP A 1 92 ? 12.094 -9.656 10.062 1 96.69 92 ASP A C 1
ATOM 730 O O . ASP A 1 92 ? 12.727 -9 10.891 1 96.69 92 ASP A O 1
ATOM 734 N N . SER A 1 93 ? 11.742 -10.836 10.328 1 94.5 93 SER A N 1
ATOM 735 C CA . SER A 1 93 ? 11.641 -11.398 11.672 1 94.5 93 SER A CA 1
ATOM 736 C C . SER A 1 93 ? 13.016 -11.578 12.305 1 94.5 93 SER A C 1
ATOM 738 O O . SER A 1 93 ? 13.164 -11.516 13.523 1 94.5 93 SER A O 1
ATOM 740 N N . ASP A 1 94 ? 14.047 -11.836 11.531 1 96.19 94 ASP A N 1
ATOM 741 C CA . ASP A 1 94 ? 15.375 -12.055 12.109 1 96.19 94 ASP A CA 1
ATOM 742 C C . ASP A 1 94 ? 16.172 -10.75 12.164 1 96.19 94 ASP A C 1
ATOM 744 O O . ASP A 1 94 ? 17.344 -10.742 12.539 1 96.19 94 ASP A O 1
ATOM 748 N N . LYS A 1 95 ? 15.586 -9.656 11.641 1 96.12 95 LYS A N 1
ATOM 749 C CA . LYS A 1 95 ? 16.141 -8.305 11.703 1 96.12 95 LYS A CA 1
ATOM 750 C C . LYS A 1 95 ? 17.469 -8.219 10.953 1 96.12 95 LYS A C 1
ATOM 752 O O . LYS A 1 95 ? 18.406 -7.562 11.406 1 96.12 95 LYS A O 1
ATOM 757 N N . SER A 1 96 ? 17.609 -8.922 9.836 1 97.12 96 SER A N 1
ATOM 758 C CA . SER A 1 96 ? 18.828 -8.906 9.023 1 97.12 96 SER A CA 1
ATOM 759 C C . SER A 1 96 ? 18.891 -7.656 8.148 1 97.12 96 SER A C 1
ATOM 761 O O . SER A 1 96 ? 19.938 -7.336 7.594 1 97.12 96 SER A O 1
ATOM 763 N N . GLY A 1 97 ? 17.766 -7.023 7.996 1 97.06 97 GLY A N 1
ATOM 764 C CA . GLY A 1 97 ? 17.703 -5.855 7.133 1 97.06 97 GLY A CA 1
ATOM 765 C C . GLY A 1 97 ? 17.141 -6.164 5.754 1 97.06 97 GLY A C 1
ATOM 766 O O . GLY A 1 97 ? 16.984 -5.262 4.93 1 97.06 97 GLY A O 1
ATOM 767 N N . THR A 1 98 ? 16.906 -7.426 5.508 1 98 98 THR A N 1
ATOM 768 C CA . THR A 1 98 ? 16.266 -7.875 4.273 1 98 98 THR A CA 1
ATOM 769 C C . THR A 1 98 ? 15.242 -8.961 4.559 1 98 98 THR A C 1
ATOM 771 O O . THR A 1 98 ? 15.219 -9.539 5.648 1 98 98 THR A O 1
ATOM 774 N N . ILE A 1 99 ? 14.328 -9.141 3.635 1 98 99 ILE A N 1
ATOM 775 C CA . ILE A 1 99 ? 13.32 -10.18 3.76 1 98 99 ILE A CA 1
ATOM 776 C C . ILE A 1 99 ? 13.695 -11.375 2.877 1 98 99 ILE A C 1
ATOM 778 O O . ILE A 1 99 ? 13.906 -11.219 1.672 1 98 99 ILE A O 1
ATOM 782 N N . SER A 1 100 ? 13.859 -12.5 3.465 1 97.12 100 SER A N 1
ATOM 783 C CA . SER A 1 100 ? 14.156 -13.727 2.74 1 97.12 100 SER A CA 1
ATOM 784 C C . SER A 1 100 ? 12.883 -14.406 2.26 1 97.12 100 SER A C 1
ATOM 786 O O . SER A 1 100 ? 11.781 -14.008 2.633 1 97.12 100 SER A O 1
ATOM 788 N N . LEU A 1 101 ? 13.164 -15.469 1.428 1 95.81 101 LEU A N 1
ATOM 789 C CA . LEU A 1 101 ? 12.023 -16.25 0.949 1 95.81 101 LEU A CA 1
ATOM 790 C C . LEU A 1 101 ? 11.289 -16.906 2.111 1 95.81 101 LEU A C 1
ATOM 792 O O . LEU A 1 101 ? 10.055 -16.922 2.141 1 95.81 101 LEU A O 1
ATOM 796 N N . ASP A 1 102 ? 12.008 -17.375 3.08 1 95.69 102 ASP A N 1
ATOM 797 C CA . ASP A 1 102 ? 11.414 -18 4.258 1 95.69 102 ASP A CA 1
ATOM 798 C C . ASP A 1 102 ? 10.547 -17.016 5.035 1 95.69 102 ASP A C 1
ATOM 800 O O . ASP A 1 102 ? 9.5 -17.375 5.57 1 95.69 102 ASP A O 1
ATOM 804 N N . GLU A 1 103 ? 11 -15.789 5.082 1 96.75 103 GLU A N 1
ATOM 805 C CA . GLU A 1 103 ? 10.25 -14.766 5.797 1 96.75 103 GLU A CA 1
ATOM 806 C C . GLU A 1 103 ? 8.977 -14.383 5.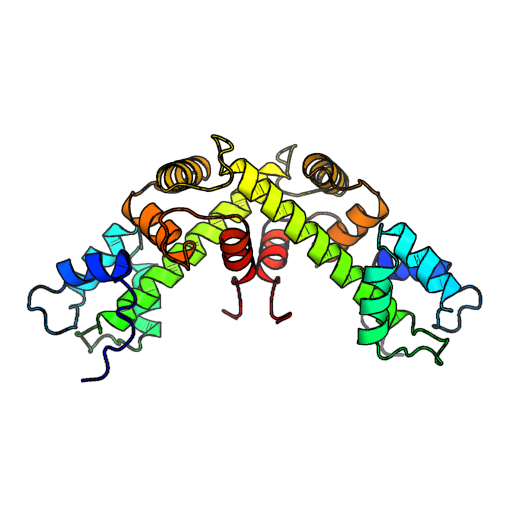047 1 96.75 103 GLU A C 1
ATOM 808 O O . GLU A 1 103 ? 7.957 -14.07 5.66 1 96.75 103 GLU A O 1
ATOM 813 N N . VAL A 1 104 ? 9.078 -14.422 3.773 1 95.81 104 VAL A N 1
ATOM 814 C CA . VAL A 1 104 ? 7.867 -14.203 2.992 1 95.81 104 VAL A CA 1
ATOM 815 C C . VAL A 1 104 ? 6.859 -15.312 3.277 1 95.81 104 VAL A C 1
ATOM 817 O O . VAL A 1 104 ? 5.676 -15.047 3.486 1 95.81 104 VAL A O 1
ATOM 820 N N . LEU A 1 105 ? 7.367 -16.516 3.256 1 94.56 105 LEU A N 1
ATOM 821 C CA . LEU A 1 105 ? 6.512 -17.656 3.555 1 94.56 105 LEU A CA 1
ATOM 822 C C . LEU A 1 105 ? 5.871 -17.516 4.934 1 94.56 105 LEU A C 1
ATOM 824 O O . LEU A 1 105 ? 4.672 -17.75 5.094 1 94.56 105 LEU A O 1
ATOM 828 N N . SER A 1 106 ? 6.59 -17.094 5.914 1 94.75 106 SER A N 1
ATOM 829 C CA . SER A 1 106 ? 6.094 -16.891 7.27 1 94.75 106 SER A CA 1
ATOM 830 C C . SER A 1 106 ? 5.023 -15.805 7.312 1 94.75 106 SER A C 1
ATOM 832 O O . SER A 1 106 ? 4.035 -15.922 8.039 1 94.75 106 SER A O 1
ATOM 834 N N . ALA A 1 107 ? 5.281 -14.742 6.574 1 93.44 107 ALA A N 1
ATOM 835 C CA . ALA A 1 107 ? 4.312 -13.656 6.531 1 93.44 107 ALA A CA 1
ATOM 836 C C . ALA A 1 107 ? 2.984 -14.125 5.941 1 93.44 107 ALA A C 1
ATOM 838 O O . ALA A 1 107 ? 1.917 -13.82 6.477 1 93.44 107 ALA A O 1
ATOM 839 N N . ILE A 1 108 ? 3.092 -14.844 4.875 1 93.5 108 ILE A N 1
ATOM 840 C CA . ILE A 1 108 ? 1.899 -15.367 4.219 1 93.5 108 ILE A CA 1
ATOM 841 C C . ILE A 1 108 ? 1.107 -16.234 5.195 1 93.5 108 ILE A C 1
ATOM 843 O O . ILE A 1 108 ? -0.12 -16.141 5.266 1 93.5 108 ILE A O 1
ATOM 847 N N . GLN A 1 109 ? 1.797 -17.031 5.949 1 92.44 109 GLN A N 1
ATOM 848 C CA . GLN A 1 109 ? 1.16 -17.859 6.969 1 92.44 109 GLN A CA 1
ATOM 849 C C . GLN A 1 109 ? 0.517 -17 8.055 1 92.44 109 GLN A C 1
ATOM 851 O O . GLN A 1 109 ? -0.61 -17.266 8.477 1 92.44 109 GLN A O 1
ATOM 856 N N . ALA A 1 110 ? 1.266 -16 8.461 1 90.69 110 ALA A N 1
ATOM 857 C CA . ALA A 1 110 ? 0.761 -15.102 9.5 1 90.69 110 ALA A CA 1
ATOM 858 C C . ALA A 1 110 ? -0.505 -14.391 9.031 1 90.69 110 ALA A C 1
ATOM 860 O O . ALA A 1 110 ? -1.388 -14.094 9.844 1 90.69 110 ALA A O 1
ATOM 861 N N . PHE A 1 111 ? -0.593 -14.07 7.777 1 91.69 111 PHE A N 1
ATOM 862 C CA . PHE A 1 111 ? -1.759 -13.398 7.215 1 91.69 111 PHE A CA 1
ATOM 863 C C . PHE A 1 111 ? -2.9 -14.391 7.004 1 91.69 111 PHE A C 1
ATOM 865 O O . PHE A 1 111 ? -3.973 -14.016 6.523 1 91.69 111 PHE A O 1
ATOM 872 N N . ASN A 1 112 ? -2.65 -15.625 7.316 1 87.31 112 ASN A N 1
ATOM 873 C CA . ASN A 1 112 ? -3.641 -16.688 7.195 1 87.31 112 ASN A CA 1
ATOM 874 C C . ASN A 1 112 ? -4.023 -16.938 5.738 1 87.31 112 ASN A C 1
ATOM 876 O O . ASN A 1 112 ? -5.191 -17.188 5.434 1 87.31 112 ASN A O 1
ATOM 880 N N . MET A 1 113 ? -3.127 -16.641 4.902 1 87.69 113 MET A N 1
ATOM 881 C CA . MET A 1 113 ? -3.27 -17.078 3.514 1 87.69 113 MET A CA 1
ATOM 882 C C . MET A 1 113 ? -2.863 -18.547 3.354 1 87.69 113 MET A C 1
ATOM 884 O O . MET A 1 113 ? -2.082 -19.062 4.148 1 87.69 113 MET A O 1
ATOM 888 N N . PRO A 1 114 ? -3.566 -19.188 2.424 1 82.12 114 PRO A N 1
ATOM 889 C CA . PRO A 1 114 ? -3.029 -20.516 2.156 1 82.12 114 PRO A CA 1
ATOM 890 C C . PRO A 1 114 ? -1.567 -20.5 1.72 1 82.12 114 PRO A C 1
ATOM 892 O O . PRO A 1 114 ? -1.234 -19.891 0.699 1 82.12 114 PRO A O 1
ATOM 895 N N . ALA A 1 115 ? -0.807 -20.938 2.662 1 70.75 115 ALA A N 1
ATOM 896 C CA . ALA A 1 115 ? 0.633 -20.859 2.428 1 70.75 115 ALA A CA 1
ATOM 897 C C . ALA A 1 115 ? 1.074 -21.906 1.411 1 70.75 115 ALA A C 1
ATOM 899 O O . ALA A 1 115 ? 0.847 -23.109 1.607 1 70.75 115 ALA A O 1
ATOM 900 N N . SER A 1 116 ? 1.368 -21.453 0.268 1 85.06 116 SER A N 1
ATOM 901 C CA . SER A 1 116 ? 2.033 -22.297 -0.714 1 85.06 116 SER A CA 1
ATOM 902 C C . SER A 1 116 ? 3.385 -21.719 -1.121 1 85.06 116 SER A C 1
ATOM 904 O O . SER A 1 116 ? 3.549 -20.5 -1.184 1 85.06 116 SER A O 1
ATOM 906 N N . ILE A 1 117 ? 4.301 -22.625 -1.229 1 86.56 117 ILE A N 1
ATOM 907 C CA . ILE A 1 117 ? 5.648 -22.234 -1.618 1 86.56 117 ILE A CA 1
ATOM 908 C C . ILE A 1 117 ? 5.609 -21.516 -2.965 1 86.56 117 ILE A C 1
ATOM 910 O O . ILE A 1 117 ? 6.375 -20.578 -3.199 1 86.56 117 ILE A O 1
ATOM 914 N N . SER A 1 118 ? 4.656 -21.875 -3.816 1 89.69 118 SER A N 1
ATOM 915 C CA . SER A 1 118 ? 4.551 -21.25 -5.133 1 89.69 118 SER A CA 1
ATOM 916 C C . SER A 1 118 ? 4.137 -19.781 -5.02 1 89.69 118 SER A C 1
ATOM 918 O O . SER A 1 118 ? 4.699 -18.922 -5.695 1 89.69 118 SER A O 1
ATOM 920 N N . LEU A 1 119 ? 3.182 -19.547 -4.133 1 90.38 119 LEU A N 1
ATOM 921 C CA . LEU A 1 119 ? 2.756 -18.172 -3.91 1 90.38 119 LEU A CA 1
ATOM 922 C C . LEU A 1 119 ? 3.889 -17.344 -3.314 1 90.38 119 LEU A C 1
ATOM 924 O O . LEU A 1 119 ? 4.176 -16.234 -3.793 1 90.38 119 LEU A O 1
ATOM 928 N N . ALA A 1 120 ? 4.551 -17.859 -2.342 1 93.44 120 ALA A N 1
ATOM 929 C CA . ALA A 1 120 ? 5.645 -17.156 -1.682 1 93.44 120 ALA A CA 1
ATOM 930 C C . ALA A 1 120 ? 6.754 -16.812 -2.67 1 93.44 120 ALA A C 1
ATOM 932 O O . ALA A 1 120 ? 7.285 -15.703 -2.664 1 93.44 120 ALA A O 1
ATOM 933 N N . ARG A 1 121 ? 7.043 -17.75 -3.504 1 93.25 121 ARG A N 1
ATOM 934 C CA . ARG A 1 121 ? 8.094 -17.531 -4.496 1 93.25 121 ARG A CA 1
ATOM 935 C C . ARG A 1 121 ? 7.68 -16.484 -5.516 1 93.25 121 ARG A C 1
ATOM 937 O O . ARG A 1 121 ? 8.5 -15.664 -5.938 1 93.25 121 ARG A O 1
ATOM 944 N N . GLN A 1 122 ? 6.512 -16.578 -5.918 1 92.5 122 GLN A N 1
ATOM 945 C CA . GLN A 1 122 ? 6.023 -15.578 -6.863 1 92.5 122 GLN A CA 1
ATOM 946 C C . GLN A 1 122 ? 6.098 -14.172 -6.27 1 92.5 122 GLN A C 1
ATOM 948 O O . GLN A 1 122 ? 6.555 -13.234 -6.93 1 92.5 122 GLN A O 1
ATOM 953 N N . ILE A 1 123 ? 5.645 -14.031 -4.996 1 93.31 123 ILE A N 1
ATOM 954 C CA . ILE A 1 123 ? 5.695 -12.734 -4.332 1 93.31 123 ILE A CA 1
ATOM 955 C C . ILE A 1 123 ? 7.148 -12.289 -4.18 1 93.31 123 ILE A C 1
ATOM 957 O O . ILE A 1 123 ? 7.492 -11.148 -4.488 1 93.31 123 ILE A O 1
ATOM 961 N N . PHE A 1 124 ? 7.891 -13.219 -3.809 1 94.88 124 PHE A N 1
ATOM 962 C CA . PHE A 1 124 ? 9.312 -12.938 -3.627 1 94.88 124 PHE A CA 1
ATOM 963 C C . PHE A 1 124 ? 9.938 -12.438 -4.926 1 94.88 124 PHE A C 1
ATOM 965 O O . PHE A 1 124 ? 10.609 -11.406 -4.938 1 94.88 124 PHE A O 1
ATOM 972 N N . ASP A 1 125 ? 9.633 -13.094 -5.98 1 93.19 125 ASP A N 1
ATOM 973 C CA . ASP A 1 125 ? 10.156 -12.75 -7.297 1 93.19 125 ASP A CA 1
ATOM 974 C C . ASP A 1 125 ? 9.641 -11.391 -7.754 1 93.19 125 ASP A C 1
ATOM 976 O O . ASP A 1 125 ? 10.359 -10.633 -8.414 1 93.19 125 ASP A O 1
ATOM 980 N N . SER A 1 126 ? 8.492 -11.109 -7.434 1 90.75 126 SER A N 1
ATOM 981 C CA . SER A 1 126 ? 7.871 -9.859 -7.852 1 90.75 126 SER A CA 1
ATOM 982 C C . SER A 1 126 ? 8.484 -8.664 -7.129 1 90.75 126 SER A C 1
ATOM 984 O O . SER A 1 126 ? 8.562 -7.57 -7.684 1 90.75 126 SER A O 1
ATOM 986 N N . VAL A 1 127 ? 8.891 -8.883 -5.957 1 93.75 127 VAL A N 1
ATOM 987 C CA . VAL A 1 127 ? 9.398 -7.793 -5.137 1 93.75 127 VAL A CA 1
ATOM 988 C C . VAL A 1 127 ? 10.898 -7.629 -5.359 1 93.75 127 VAL A C 1
ATOM 990 O O . VAL A 1 127 ? 11.406 -6.504 -5.422 1 93.75 127 VAL A O 1
ATOM 993 N N . ASP A 1 128 ? 11.539 -8.75 -5.504 1 95.12 128 ASP A N 1
ATOM 994 C CA . ASP A 1 128 ? 12.984 -8.75 -5.672 1 95.12 128 ASP A CA 1
ATOM 995 C C . ASP A 1 128 ? 13.375 -8.32 -7.086 1 95.12 128 ASP A C 1
ATOM 997 O O . ASP A 1 128 ? 13.875 -9.125 -7.871 1 95.12 128 ASP A O 1
ATOM 1001 N N . SER A 1 129 ? 13.422 -7.078 -7.363 1 89.94 129 SER A N 1
ATOM 1002 C CA . SER A 1 129 ? 13.586 -6.516 -8.703 1 89.94 129 SER A CA 1
ATOM 1003 C C . SER A 1 129 ? 15.008 -6.73 -9.211 1 89.94 129 SER A C 1
ATOM 1005 O O . SER A 1 129 ? 15.211 -6.953 -10.406 1 89.94 129 SER A O 1
ATOM 1007 N N . ASN A 1 130 ? 15.977 -6.648 -8.414 1 92.12 130 ASN A N 1
ATOM 1008 C CA . ASN A 1 130 ? 17.344 -6.785 -8.883 1 92.12 130 ASN A CA 1
ATOM 1009 C C . ASN A 1 130 ? 17.812 -8.242 -8.859 1 92.12 130 ASN A C 1
ATOM 1011 O O . ASN A 1 130 ? 18.953 -8.547 -9.203 1 92.12 130 ASN A O 1
ATOM 1015 N N . LYS A 1 131 ? 17.016 -9.18 -8.297 1 91.81 131 LYS A N 1
ATOM 1016 C CA . LYS A 1 131 ? 17.203 -10.625 -8.328 1 91.81 131 LYS A CA 1
ATOM 1017 C C . LYS A 1 131 ? 18.453 -11.039 -7.574 1 91.81 131 LYS A C 1
ATOM 1019 O O . LYS A 1 131 ? 19.219 -11.891 -8.031 1 91.81 131 LYS A O 1
ATOM 1024 N N . ASP A 1 132 ? 18.719 -10.406 -6.48 1 93.56 132 ASP A N 1
ATOM 1025 C CA . ASP A 1 132 ? 19.891 -10.758 -5.691 1 93.56 132 ASP A CA 1
ATOM 1026 C C . ASP A 1 132 ? 19.531 -11.75 -4.59 1 93.56 132 ASP A C 1
ATOM 1028 O O . ASP A 1 132 ? 20.391 -12.102 -3.766 1 93.56 132 ASP A O 1
ATOM 1032 N N . GLY A 1 133 ? 18.25 -12.156 -4.516 1 93.75 133 GLY A N 1
ATOM 1033 C CA . GLY A 1 133 ? 17.828 -13.211 -3.6 1 93.75 133 GLY A CA 1
ATOM 1034 C C . GLY A 1 133 ? 17.406 -12.688 -2.242 1 93.75 133 GLY A C 1
ATOM 1035 O O . GLY A 1 133 ? 17.25 -13.461 -1.295 1 93.75 133 GLY A O 1
ATOM 1036 N N . GLU A 1 134 ? 17.312 -11.398 -2.102 1 95.88 134 GLU A N 1
ATOM 1037 C CA . GLU A 1 134 ? 16.812 -10.75 -0.892 1 95.88 134 GLU A CA 1
ATOM 1038 C C . GLU A 1 134 ? 15.953 -9.539 -1.229 1 95.88 134 GLU A C 1
ATOM 1040 O O . GLU A 1 134 ? 16.156 -8.883 -2.252 1 95.88 134 GLU A O 1
ATOM 1045 N N . ILE A 1 135 ? 14.977 -9.32 -0.411 1 97.25 135 ILE A N 1
ATOM 1046 C CA . ILE A 1 135 ? 14.148 -8.133 -0.579 1 97.25 135 ILE A CA 1
ATOM 1047 C C . ILE A 1 135 ? 14.609 -7.039 0.379 1 97.25 135 ILE A C 1
ATOM 1049 O O . ILE A 1 135 ? 14.531 -7.199 1.6 1 97.25 135 ILE A O 1
ATOM 1053 N N . ASP A 1 136 ? 15.156 -6.016 -0.171 1 97.44 136 ASP A N 1
ATOM 1054 C CA . ASP A 1 136 ? 15.539 -4.895 0.685 1 97.44 136 ASP A CA 1
ATOM 1055 C C . ASP A 1 136 ? 14.398 -3.895 0.827 1 97.44 136 ASP A C 1
ATOM 1057 O O . ASP A 1 136 ? 13.328 -4.078 0.245 1 97.44 136 ASP A O 1
ATOM 1061 N N . LEU A 1 137 ? 14.625 -2.914 1.671 1 95.62 137 LEU A N 1
ATOM 1062 C CA . LEU A 1 137 ? 13.57 -1.967 2.008 1 95.62 137 LEU A CA 1
ATOM 1063 C C . LEU A 1 137 ? 13.117 -1.196 0.773 1 95.62 137 LEU A C 1
ATOM 1065 O O . LEU A 1 137 ? 11.922 -0.989 0.571 1 95.62 137 LEU A O 1
ATOM 1069 N N . LYS A 1 138 ? 14.055 -0.775 -0.023 1 94.56 138 LYS A N 1
ATOM 1070 C CA . LYS A 1 138 ? 13.727 -0.009 -1.223 1 94.56 138 LYS A CA 1
ATOM 1071 C C . LYS A 1 138 ? 12.812 -0.806 -2.152 1 94.56 138 LYS A C 1
ATOM 1073 O O . LYS A 1 138 ? 11.828 -0.276 -2.666 1 94.56 138 LYS A O 1
ATOM 1078 N N . GLU A 1 139 ? 13.148 -2.066 -2.395 1 95.19 139 GLU A N 1
ATOM 1079 C CA . GLU A 1 139 ? 12.336 -2.939 -3.238 1 95.19 139 GLU A CA 1
ATOM 1080 C C . GLU A 1 139 ? 10.938 -3.123 -2.662 1 95.19 139 GLU A C 1
ATOM 1082 O O . GLU A 1 139 ? 9.945 -3.096 -3.398 1 95.19 139 GLU A O 1
ATOM 1087 N N . PHE A 1 140 ? 10.977 -3.266 -1.363 1 95 140 PHE A N 1
ATOM 1088 C CA . PHE A 1 140 ? 9.711 -3.49 -0.67 1 95 140 PHE A CA 1
ATOM 1089 C C . PHE A 1 140 ? 8.805 -2.275 -0.8 1 95 140 PHE A C 1
ATOM 1091 O O . PHE A 1 140 ? 7.621 -2.412 -1.119 1 95 140 PHE A O 1
ATOM 1098 N N . LEU A 1 141 ? 9.336 -1.121 -0.584 1 91.44 141 LEU A N 1
ATOM 1099 C CA . LEU A 1 141 ? 8.562 0.109 -0.677 1 91.44 141 LEU A CA 1
ATOM 1100 C C . LEU A 1 141 ? 8.062 0.33 -2.102 1 91.44 141 LEU A C 1
ATOM 1102 O O . LEU A 1 141 ? 6.926 0.773 -2.305 1 91.44 141 LEU A O 1
ATOM 1106 N N . ALA A 1 142 ? 8.875 0.01 -3.08 1 89.25 142 ALA A N 1
ATOM 1107 C CA . ALA A 1 142 ? 8.477 0.136 -4.48 1 89.25 142 ALA A CA 1
ATOM 1108 C C . ALA A 1 142 ? 7.305 -0.788 -4.805 1 89.25 142 ALA A C 1
ATOM 1110 O O . ALA A 1 142 ? 6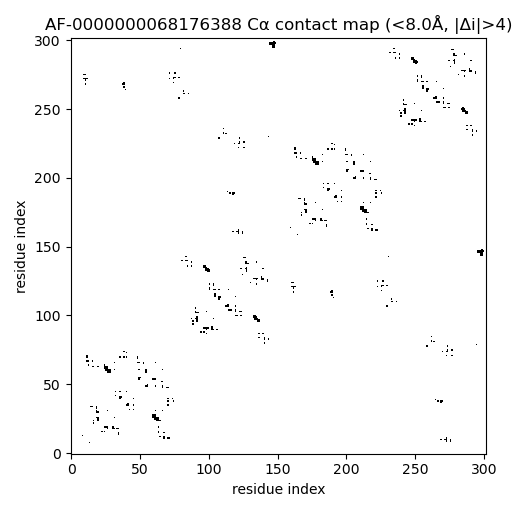.395 -0.409 -5.547 1 89.25 142 ALA A O 1
ATOM 1111 N N . PHE A 1 143 ? 7.383 -1.929 -4.238 1 90.5 143 PHE A N 1
ATOM 1112 C CA . PHE A 1 143 ? 6.328 -2.918 -4.441 1 90.5 143 PHE A CA 1
ATOM 1113 C C . PHE A 1 143 ? 5 -2.418 -3.893 1 90.5 143 PHE A C 1
ATOM 1115 O O . PHE A 1 143 ? 3.971 -2.504 -4.566 1 90.5 143 PHE A O 1
ATOM 1122 N N . LEU A 1 144 ? 5.074 -1.912 -2.668 1 86.88 144 LEU A N 1
ATOM 1123 C CA . LEU A 1 144 ? 3.84 -1.473 -2.025 1 86.88 144 LEU A CA 1
ATOM 1124 C C . LEU A 1 144 ? 3.311 -0.201 -2.68 1 86.88 144 LEU A C 1
ATOM 1126 O O . LEU A 1 144 ? 2.098 0.008 -2.748 1 86.88 144 LEU A O 1
ATOM 1130 N N . ALA A 1 145 ? 4.25 0.596 -3.154 1 75.69 145 ALA A N 1
ATOM 1131 C CA . ALA A 1 145 ? 3.852 1.838 -3.812 1 75.69 145 ALA A CA 1
ATOM 1132 C C . ALA A 1 145 ? 3.26 1.562 -5.191 1 75.69 145 ALA A C 1
ATOM 1134 O O . ALA A 1 145 ? 2.492 2.371 -5.719 1 75.69 145 ALA A O 1
ATOM 1135 N N . SER A 1 146 ? 3.76 0.458 -5.891 1 64.31 146 SER A N 1
ATOM 1136 C CA . SER A 1 146 ? 3.285 0.121 -7.227 1 64.31 146 SER A CA 1
ATOM 1137 C C . SER A 1 146 ? 1.815 -0.286 -7.207 1 64.31 146 SER A C 1
ATOM 1139 O O . SER A 1 146 ? 1.21 -0.502 -8.258 1 64.31 146 SER A O 1
ATOM 1141 N N . VAL A 1 147 ? 1.118 -0.562 -6.336 1 50.94 147 VAL A N 1
ATOM 1142 C CA . VAL A 1 147 ? -0.308 -0.866 -6.371 1 50.94 147 VAL A CA 1
ATOM 1143 C C . VAL A 1 147 ? -1.046 0.208 -7.168 1 50.94 147 VAL A C 1
ATOM 1145 O O . VAL A 1 147 ? -1.213 1.335 -6.695 1 50.94 147 VAL A O 1
ATOM 1148 N N . LYS A 1 148 ? -0.591 0.582 -8.289 1 41.84 148 LYS A N 1
ATOM 1149 C CA . LYS A 1 148 ? -1.24 1.521 -9.195 1 41.84 148 LYS A CA 1
ATOM 1150 C C . LYS A 1 148 ? -2.678 1.101 -9.484 1 41.84 148 LYS A C 1
ATOM 1152 O O . LYS A 1 148 ? -3.064 -0.038 -9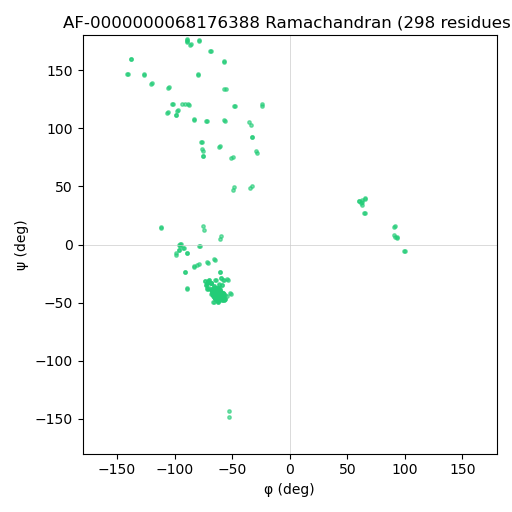.211 1 41.84 148 LYS A O 1
ATOM 1157 N N . ASP A 1 149 ? -3.158 1.393 -11.023 1 35.78 149 ASP A N 1
ATOM 1158 C CA . ASP A 1 149 ? -4.262 1.781 -11.891 1 35.78 149 ASP A CA 1
ATOM 1159 C C . ASP A 1 149 ? -5.262 0.639 -12.055 1 35.78 149 ASP A C 1
ATOM 1161 O O . ASP A 1 149 ? -5.332 0.014 -13.117 1 35.78 149 ASP A O 1
ATOM 1165 N N . THR A 1 150 ? -5.188 -0.354 -11.289 1 29.45 150 THR A N 1
ATOM 1166 C CA . THR A 1 150 ? -6.18 -1.156 -11.992 1 29.45 150 THR A CA 1
ATOM 1167 C C . THR A 1 150 ? -7.535 -0.454 -12 1 29.45 150 THR A C 1
ATOM 1169 O O . THR A 1 150 ? -8.539 -1.023 -11.562 1 29.45 150 THR A O 1
ATOM 1172 N N . CYS A 1 151 ? -7.695 0.633 -11.562 1 26.17 151 CYS A N 1
ATOM 1173 C CA . CYS A 1 151 ? -8.992 1.123 -12.016 1 26.17 151 CYS A CA 1
ATOM 1174 C C . CYS A 1 151 ? -8.945 1.508 -13.492 1 26.17 151 CYS A C 1
ATOM 1176 O O . CYS A 1 151 ? -7.965 2.092 -13.953 1 26.17 151 CYS A O 1
ATOM 1178 N N . MET B 1 1 ? 24.641 -11.414 -32.906 1 25.42 1 MET B N 1
ATOM 1179 C CA . MET B 1 1 ? 23.703 -12.297 -32.219 1 25.42 1 MET B CA 1
ATOM 1180 C C . MET B 1 1 ? 23.219 -11.68 -30.922 1 25.42 1 MET B C 1
ATOM 1182 O O . MET B 1 1 ? 23.969 -11.617 -29.953 1 25.42 1 MET B O 1
ATOM 1186 N N . SER B 1 2 ? 22.656 -10.531 -30.828 1 28.36 2 SER B N 1
ATOM 1187 C CA . SER B 1 2 ? 22.469 -9.43 -29.891 1 28.36 2 SER B CA 1
ATOM 1188 C C . SER B 1 2 ? 21.75 -9.898 -28.625 1 28.36 2 SER B C 1
ATOM 1190 O O . SER B 1 2 ? 20.641 -10.445 -28.703 1 28.36 2 SER B O 1
ATOM 1192 N N . GLN B 1 3 ? 22.484 -10.453 -27.594 1 29.17 3 GLN B N 1
ATOM 1193 C CA . GLN B 1 3 ? 22.078 -11.164 -26.375 1 29.17 3 GLN B CA 1
ATOM 1194 C C . GLN B 1 3 ? 21.031 -10.391 -25.609 1 29.17 3 GLN B C 1
ATOM 1196 O O . GLN B 1 3 ? 21.25 -9.242 -25.203 1 29.17 3 GLN B O 1
ATOM 1201 N N . GLU B 1 4 ? 19.797 -10.297 -25.969 1 34.31 4 GLU B N 1
ATOM 1202 C CA . GLU B 1 4 ? 18.641 -9.664 -25.328 1 34.31 4 GLU B CA 1
ATOM 1203 C C . GLU B 1 4 ? 18.719 -9.805 -23.812 1 34.31 4 GLU B C 1
ATOM 1205 O O . GLU B 1 4 ? 19.062 -10.867 -23.297 1 34.31 4 GLU B O 1
ATOM 1210 N N . PRO B 1 5 ? 19.031 -8.859 -23.016 1 38.16 5 PRO B N 1
ATOM 1211 C CA . PRO B 1 5 ? 19.328 -9.023 -21.578 1 38.16 5 PRO B CA 1
ATOM 1212 C C . PRO B 1 5 ? 18.516 -10.141 -20.938 1 38.16 5 PRO B C 1
ATOM 1214 O O . PRO B 1 5 ? 17.328 -10.305 -21.234 1 38.16 5 PRO B O 1
ATOM 1217 N N . GLN B 1 6 ? 18.906 -11.469 -20.797 1 34.59 6 GLN B N 1
ATOM 1218 C CA . GLN B 1 6 ? 18.359 -12.688 -20.234 1 34.59 6 GLN B CA 1
ATOM 1219 C C . GLN B 1 6 ? 17.516 -12.383 -18.984 1 34.59 6 GLN B C 1
ATOM 1221 O O . GLN B 1 6 ? 18.047 -12.016 -17.938 1 34.59 6 GLN B O 1
ATOM 1226 N N . ARG B 1 7 ? 16.594 -11.484 -18.859 1 44.5 7 ARG B N 1
ATOM 1227 C CA . ARG B 1 7 ? 15.664 -11.32 -17.734 1 44.5 7 ARG B CA 1
ATOM 1228 C C . ARG B 1 7 ? 15.391 -12.656 -17.047 1 44.5 7 ARG B C 1
ATOM 1230 O O . ARG B 1 7 ? 14.93 -13.609 -17.688 1 44.5 7 ARG B O 1
ATOM 1237 N N . GLY B 1 8 ? 16.156 -13.188 -16.25 1 54.06 8 GLY B N 1
ATOM 1238 C CA . GLY B 1 8 ? 15.945 -14.445 -15.555 1 54.06 8 GLY B CA 1
ATOM 1239 C C . GLY B 1 8 ? 14.477 -14.812 -15.43 1 54.06 8 GLY B C 1
ATOM 1240 O O . GLY B 1 8 ? 13.625 -13.938 -15.258 1 54.06 8 GLY B O 1
ATOM 1241 N N . ASN B 1 9 ? 14.016 -15.914 -15.969 1 72.12 9 ASN B N 1
ATOM 1242 C CA . ASN B 1 9 ? 12.648 -16.422 -15.914 1 72.12 9 ASN B CA 1
ATOM 1243 C C . ASN B 1 9 ? 12.094 -16.375 -14.492 1 72.12 9 ASN B C 1
ATOM 1245 O O . ASN B 1 9 ? 12.773 -16.781 -13.547 1 72.12 9 ASN B O 1
ATOM 1249 N N . SER B 1 10 ? 10.969 -15.578 -14.344 1 84.56 10 SER B N 1
ATOM 1250 C CA . SER B 1 10 ? 10.305 -15.594 -13.039 1 84.56 10 SER B CA 1
ATOM 1251 C C . SER B 1 10 ? 9.883 -17 -12.656 1 84.56 10 SER B C 1
ATOM 1253 O O . SER B 1 10 ? 9.891 -17.906 -13.492 1 84.56 10 SER B O 1
ATOM 1255 N N . PHE B 1 11 ? 9.734 -17.156 -11.43 1 88.06 11 PHE B N 1
ATOM 1256 C CA . PHE B 1 11 ? 9.25 -18.438 -10.953 1 88.06 11 PHE B CA 1
ATOM 1257 C C . PHE B 1 11 ? 7.988 -18.859 -11.695 1 88.06 11 PHE B C 1
ATOM 1259 O O . PHE B 1 11 ? 7.855 -20.016 -12.109 1 88.06 11 PHE B O 1
ATOM 1266 N N . VAL B 1 12 ? 7.117 -17.953 -11.906 1 92.19 12 VAL B N 1
ATOM 1267 C CA . VAL B 1 12 ? 5.859 -18.25 -12.586 1 92.19 12 VAL B CA 1
ATOM 1268 C C . VAL B 1 12 ? 6.141 -18.688 -14.016 1 92.19 12 VAL B C 1
ATOM 1270 O O . VAL B 1 12 ? 5.547 -19.656 -14.5 1 92.19 12 VAL B O 1
ATOM 1273 N N . ASP B 1 13 ? 7.039 -18.031 -14.656 1 92.06 13 ASP B N 1
ATOM 1274 C CA . ASP B 1 13 ? 7.395 -18.406 -16.016 1 92.06 13 ASP B CA 1
ATOM 1275 C C . ASP B 1 13 ? 7.914 -19.828 -16.078 1 92.06 13 ASP B C 1
ATOM 1277 O O . ASP B 1 13 ? 7.516 -20.609 -16.938 1 92.06 13 ASP B O 1
ATOM 1281 N N . SER B 1 14 ? 8.734 -20.125 -15.18 1 90.44 14 SER B N 1
ATOM 1282 C CA . SER B 1 14 ? 9.32 -21.453 -15.117 1 90.44 14 SER B CA 1
ATOM 1283 C C . SER B 1 14 ? 8.258 -22.516 -14.828 1 90.44 14 SER B C 1
ATOM 1285 O O . SER B 1 14 ? 8.242 -23.578 -15.453 1 90.44 14 SER B O 1
ATOM 1287 N N . MET B 1 15 ? 7.406 -22.219 -13.906 1 91.62 15 MET B N 1
ATOM 1288 C CA . MET B 1 15 ? 6.355 -23.172 -13.531 1 91.62 15 MET B CA 1
ATOM 1289 C C . MET B 1 15 ? 5.395 -23.406 -14.695 1 91.62 15 MET B C 1
ATOM 1291 O O . MET B 1 15 ? 5.062 -24.547 -15.008 1 91.62 15 MET B O 1
ATOM 1295 N N . LEU B 1 16 ? 5.031 -22.375 -15.352 1 93.88 16 LEU B N 1
ATOM 1296 C CA . LEU B 1 16 ? 4.059 -22.5 -16.422 1 93.88 16 LEU B CA 1
ATOM 1297 C C . LEU B 1 16 ? 4.656 -23.266 -17.609 1 93.88 16 LEU B C 1
ATOM 1299 O O . LEU B 1 16 ? 3.941 -23.969 -18.328 1 93.88 16 LEU B O 1
ATOM 1303 N N . SER B 1 17 ? 5.902 -23.094 -17.812 1 92.94 17 SER B N 1
ATOM 1304 C CA . SER B 1 17 ? 6.566 -23.812 -18.891 1 92.94 17 SER B CA 1
ATOM 1305 C C . SER B 1 17 ? 6.453 -25.312 -18.703 1 92.94 17 SER B C 1
ATOM 1307 O O . SER B 1 17 ? 6.445 -26.078 -19.672 1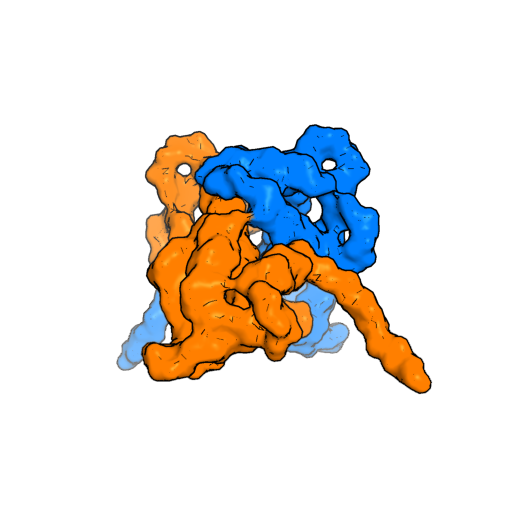 92.94 17 SER B O 1
ATOM 1309 N N . ILE B 1 18 ? 6.352 -25.75 -17.469 1 93.69 18 ILE B N 1
ATOM 1310 C CA . ILE B 1 18 ? 6.215 -27.172 -17.156 1 93.69 18 ILE B CA 1
ATOM 1311 C C . ILE B 1 18 ? 4.855 -27.672 -17.641 1 93.69 18 ILE B C 1
ATOM 1313 O O . ILE B 1 18 ? 4.727 -28.828 -18.047 1 93.69 18 ILE B O 1
ATOM 1317 N N . PHE B 1 19 ? 3.855 -26.859 -17.609 1 94.81 19 PHE B N 1
ATOM 1318 C CA . PHE B 1 19 ? 2.498 -27.25 -17.969 1 94.81 19 PHE B CA 1
ATOM 1319 C C . PHE B 1 19 ? 2.285 -27.188 -19.469 1 94.81 19 PHE B C 1
ATOM 1321 O O . PHE B 1 19 ? 1.305 -27.719 -19.984 1 94.81 19 PHE B O 1
ATOM 1328 N N . ASP B 1 20 ? 3.172 -26.438 -20.109 1 94.81 20 ASP B N 1
ATOM 1329 C CA . ASP B 1 20 ? 3.158 -26.453 -21.578 1 94.81 20 ASP B CA 1
ATOM 1330 C C . ASP B 1 20 ? 3.795 -27.734 -22.125 1 94.81 20 ASP B C 1
ATOM 1332 O O . ASP B 1 20 ? 4.941 -27.719 -22.562 1 94.81 20 ASP B O 1
ATOM 1336 N N . SER B 1 21 ? 3.092 -28.766 -22.312 1 91.44 21 SER B N 1
ATOM 1337 C CA . SER B 1 21 ? 3.596 -30.109 -22.562 1 91.44 21 SER B CA 1
ATOM 1338 C C . SER B 1 21 ? 4.27 -30.219 -23.922 1 91.44 21 SER B C 1
ATOM 1340 O O . SER B 1 21 ? 5.246 -30.938 -24.094 1 91.44 21 SER B O 1
ATOM 1342 N N . ASN B 1 22 ? 3.744 -29.562 -24.953 1 92.31 22 ASN B N 1
ATOM 1343 C CA . ASN B 1 22 ? 4.312 -29.688 -26.297 1 92.31 22 ASN B CA 1
ATOM 1344 C C . ASN B 1 22 ? 5.293 -28.562 -26.594 1 92.31 22 ASN B C 1
ATOM 1346 O O . ASN B 1 22 ? 5.766 -28.422 -27.734 1 92.31 22 ASN B O 1
ATOM 1350 N N . ASN B 1 23 ? 5.461 -27.625 -25.609 1 93.56 23 ASN B N 1
ATOM 1351 C CA . ASN B 1 23 ? 6.449 -26.547 -25.672 1 93.56 23 ASN B CA 1
ATOM 1352 C C . ASN B 1 23 ? 6.207 -25.641 -26.875 1 93.56 23 ASN B C 1
ATOM 1354 O O . ASN B 1 23 ? 7.148 -25.266 -27.562 1 93.56 23 ASN B O 1
ATOM 1358 N N . ASP B 1 24 ? 4.98 -25.344 -27.266 1 93.19 24 ASP B N 1
ATOM 1359 C CA . ASP B 1 24 ? 4.672 -24.484 -28.406 1 93.19 24 ASP B CA 1
ATOM 1360 C C . ASP B 1 24 ? 4.414 -23.047 -27.953 1 93.19 24 ASP B C 1
ATOM 1362 O O . ASP B 1 24 ? 4.109 -22.188 -28.781 1 93.19 24 ASP B O 1
ATOM 1366 N N . GLY B 1 25 ? 4.414 -22.812 -26.625 1 94 25 GLY B N 1
ATOM 1367 C CA . GLY B 1 25 ? 4.219 -21.469 -26.125 1 94 25 GLY B CA 1
ATOM 1368 C C . GLY B 1 25 ? 2.768 -21.156 -25.812 1 94 25 GLY B C 1
ATOM 1369 O O . GLY B 1 25 ? 2.432 -20 -25.484 1 94 25 GLY B O 1
ATOM 1370 N N . PHE B 1 26 ? 1.94 -22.219 -25.938 1 94.12 26 PHE B N 1
ATOM 1371 C CA . PHE B 1 26 ? 0.522 -22.047 -25.641 1 94.12 26 PHE B CA 1
ATOM 1372 C C . PHE B 1 26 ? 0.057 -23.078 -24.625 1 94.12 26 PHE B C 1
ATOM 1374 O O . PHE B 1 26 ? 0.598 -24.188 -24.578 1 94.12 26 PHE B O 1
ATOM 1381 N N . LEU B 1 27 ? -0.877 -22.641 -23.781 1 95.38 27 LEU B N 1
ATOM 1382 C CA . LEU B 1 27 ? -1.522 -23.547 -22.844 1 95.38 27 LEU B CA 1
ATOM 1383 C C . LEU B 1 27 ? -2.941 -23.891 -23.297 1 95.38 27 LEU B C 1
ATOM 1385 O O . LEU B 1 27 ? -3.652 -23.016 -23.812 1 95.38 27 LEU B O 1
ATOM 1389 N N . THR B 1 28 ? -3.229 -25.141 -23.188 1 92.56 28 THR B N 1
ATOM 1390 C CA . THR B 1 28 ? -4.645 -25.484 -23.297 1 92.56 28 THR B CA 1
ATOM 1391 C C . THR B 1 28 ? -5.418 -24.984 -22.078 1 92.56 28 THR B C 1
ATOM 1393 O O . THR B 1 28 ? -4.82 -24.641 -21.062 1 92.56 28 THR B O 1
ATOM 1396 N N . LYS B 1 29 ? -6.727 -24.969 -22.125 1 91.31 29 LYS B N 1
ATOM 1397 C CA . LYS B 1 29 ? -7.551 -24.562 -20.984 1 91.31 29 LYS B CA 1
ATOM 1398 C C . LYS B 1 29 ? -7.324 -25.484 -19.797 1 91.31 29 LYS B C 1
ATOM 1400 O O . LYS B 1 29 ? -7.285 -25.016 -18.641 1 91.31 29 LYS B O 1
ATOM 1405 N N . VAL B 1 30 ? -7.16 -26.766 -20.125 1 91.88 30 VAL B N 1
ATOM 1406 C CA . VAL B 1 30 ? -6.934 -27.734 -19.062 1 91.88 30 VAL B CA 1
ATOM 1407 C C . VAL B 1 30 ? -5.586 -27.469 -18.391 1 91.88 30 VAL B C 1
ATOM 1409 O O . VAL B 1 30 ? -5.488 -27.453 -17.156 1 91.88 30 VAL B O 1
ATOM 1412 N N . GLU B 1 31 ? -4.559 -27.188 -19.203 1 94.88 31 GLU B N 1
ATOM 1413 C CA . GLU B 1 31 ? -3.234 -26.891 -18.656 1 94.88 31 GLU B CA 1
ATOM 1414 C C . GLU B 1 31 ? -3.246 -25.594 -17.859 1 94.88 31 GLU B C 1
ATOM 1416 O O . GLU B 1 31 ? -2.615 -25.5 -16.797 1 94.88 31 GLU B O 1
ATOM 1421 N N . ALA B 1 32 ? -3.943 -24.656 -18.359 1 94.44 32 ALA B N 1
ATOM 1422 C CA . ALA B 1 32 ? -4.043 -23.375 -17.656 1 94.44 32 ALA B CA 1
ATOM 1423 C C . ALA B 1 32 ? -4.711 -23.531 -16.297 1 94.44 32 ALA B C 1
ATOM 1425 O O . ALA B 1 32 ? -4.281 -22.938 -15.312 1 94.44 32 ALA B O 1
ATOM 1426 N N . ARG B 1 33 ? -5.699 -24.344 -16.219 1 93.5 33 ARG B N 1
ATOM 1427 C CA . ARG B 1 33 ? -6.395 -24.594 -14.961 1 93.5 33 ARG B CA 1
ATOM 1428 C C . ARG B 1 33 ? -5.473 -25.266 -13.953 1 93.5 33 ARG B C 1
ATOM 1430 O O . ARG B 1 33 ? -5.453 -24.891 -12.773 1 93.5 33 ARG B O 1
ATOM 1437 N N . LYS B 1 34 ? -4.766 -26.234 -14.367 1 94.38 34 LYS B N 1
ATOM 1438 C CA . LYS B 1 34 ? -3.818 -26.922 -13.492 1 94.38 34 LYS B CA 1
ATOM 1439 C C . LYS B 1 34 ? -2.742 -25.969 -12.992 1 94.38 34 LYS B C 1
ATOM 1441 O O . LYS B 1 34 ? -2.373 -26 -11.812 1 94.38 34 LYS B O 1
ATOM 1446 N N . ALA B 1 35 ? -2.264 -25.156 -13.922 1 94.31 35 ALA B N 1
ATOM 1447 C CA . ALA B 1 35 ? -1.245 -24.188 -13.555 1 9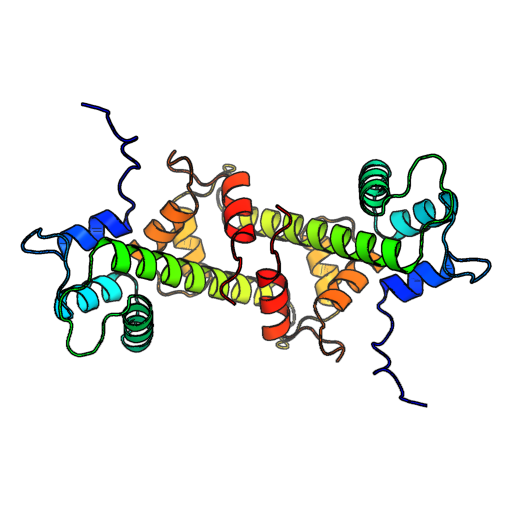4.31 35 ALA B CA 1
ATOM 1448 C C . ALA B 1 35 ? -1.777 -23.203 -12.516 1 94.31 35 ALA B C 1
ATOM 1450 O O . ALA B 1 35 ? -1.109 -22.922 -11.523 1 94.31 35 ALA B O 1
ATOM 1451 N N . ALA B 1 36 ? -2.965 -22.625 -12.727 1 94.19 36 ALA B N 1
ATOM 1452 C CA . ALA B 1 36 ? -3.582 -21.656 -11.82 1 94.19 36 ALA B CA 1
ATOM 1453 C C . ALA B 1 36 ? -3.787 -22.266 -10.43 1 94.19 36 ALA B C 1
ATOM 1455 O O . ALA B 1 36 ? -3.637 -21.578 -9.422 1 94.19 36 ALA B O 1
ATOM 1456 N N . SER B 1 37 ? -4.082 -23.516 -10.383 1 92.88 37 SER B N 1
ATOM 1457 C CA . SER B 1 37 ? -4.332 -24.203 -9.125 1 92.88 37 SER B CA 1
ATOM 1458 C C . SER B 1 37 ? -3.078 -24.234 -8.25 1 92.88 37 SER B C 1
ATOM 1460 O O . SER B 1 37 ? -3.168 -24.25 -7.023 1 92.88 37 SER B O 1
ATOM 1462 N N . GLN B 1 38 ? -1.898 -24.266 -8.906 1 91.38 38 GLN B N 1
ATOM 1463 C CA . GLN B 1 38 ? -0.638 -24.25 -8.172 1 91.38 38 GLN B CA 1
ATOM 1464 C C . GLN B 1 38 ? -0.501 -22.984 -7.324 1 91.38 38 GLN B C 1
ATOM 1466 O O . GLN B 1 38 ? 0.242 -22.969 -6.344 1 91.38 38 GLN B O 1
ATOM 1471 N N . PHE B 1 39 ? -1.191 -21.938 -7.684 1 91.69 39 PHE B N 1
ATOM 1472 C CA . PHE B 1 39 ? -1.112 -20.656 -6.996 1 91.69 39 PHE B CA 1
ATOM 1473 C C . PHE B 1 39 ? -2.422 -20.344 -6.281 1 91.69 39 PHE B C 1
ATOM 1475 O O . PHE B 1 39 ? -2.709 -19.172 -5.984 1 91.69 39 PHE B O 1
ATOM 1482 N N . ASP B 1 40 ? -3.238 -21.328 -6.133 1 89.12 40 ASP B N 1
ATOM 1483 C CA . ASP B 1 40 ? -4.504 -21.219 -5.414 1 89.12 40 ASP B CA 1
ATOM 1484 C C . ASP B 1 40 ? -5.43 -20.203 -6.094 1 89.12 40 ASP B C 1
ATOM 1486 O O . ASP B 1 40 ? -6.09 -19.406 -5.422 1 89.12 40 ASP B O 1
ATOM 1490 N N . ILE B 1 41 ? -5.359 -20.188 -7.379 1 92.81 41 ILE B N 1
ATOM 1491 C CA . ILE B 1 41 ? -6.277 -19.359 -8.156 1 92.81 41 ILE B CA 1
ATOM 1492 C C . ILE B 1 41 ? -7.496 -20.188 -8.562 1 92.81 41 ILE B C 1
ATOM 1494 O O . ILE B 1 41 ? -7.367 -21.203 -9.258 1 92.81 41 ILE B O 1
ATOM 1498 N N . GLY B 1 42 ? -8.602 -19.766 -8.164 1 91 42 GLY B N 1
ATOM 1499 C CA . GLY B 1 42 ? -9.828 -20.5 -8.414 1 91 42 GLY B CA 1
ATOM 1500 C C . GLY B 1 42 ? -10.359 -20.328 -9.82 1 91 42 GLY B C 1
ATOM 1501 O O . GLY B 1 42 ? -9.812 -19.547 -10.609 1 91 42 GLY B O 1
ATOM 1502 N N . SER B 1 43 ? -11.422 -21.062 -10.086 1 92.88 43 SER B N 1
ATOM 1503 C CA . SER B 1 43 ? -11.992 -21.109 -11.43 1 92.88 43 SER B CA 1
ATOM 1504 C C . SER B 1 43 ? -12.578 -19.75 -11.812 1 92.88 43 SER B C 1
ATOM 1506 O O . SER B 1 43 ? -12.43 -19.312 -12.953 1 92.88 43 SER B O 1
ATOM 1508 N N . ARG B 1 44 ? -13.148 -19.141 -10.875 1 93.38 44 ARG B N 1
ATOM 1509 C CA . ARG B 1 44 ? -13.766 -17.844 -11.156 1 93.38 44 ARG B CA 1
ATOM 1510 C C . ARG B 1 44 ? -12.711 -16.797 -11.5 1 93.38 44 ARG B C 1
ATOM 1512 O O . ARG B 1 44 ? -12.852 -16.078 -12.484 1 93.38 44 ARG B O 1
ATOM 1519 N N . GLU B 1 45 ? -11.727 -16.75 -10.664 1 93.38 45 GLU B N 1
ATOM 1520 C CA . GLU B 1 45 ? -10.633 -15.812 -10.898 1 93.38 45 GLU B CA 1
ATOM 1521 C C . GLU B 1 45 ? -9.93 -16.109 -12.219 1 93.38 45 GLU B C 1
ATOM 1523 O O . GLU B 1 45 ? -9.555 -15.18 -12.945 1 93.38 45 GLU B O 1
ATOM 1528 N N . LEU B 1 46 ? -9.781 -17.359 -12.484 1 94.06 46 LEU B N 1
ATOM 1529 C CA . LEU B 1 46 ? -9.141 -17.75 -13.742 1 94.06 46 LEU B CA 1
ATOM 1530 C C . LEU B 1 46 ? -9.984 -17.328 -14.938 1 94.06 46 LEU B C 1
ATOM 1532 O O . LEU B 1 46 ? -9.445 -16.828 -15.93 1 94.06 46 LEU B O 1
ATOM 1536 N N . LYS B 1 47 ? -11.227 -17.531 -14.875 1 92.5 47 LYS B N 1
ATOM 1537 C CA . LYS B 1 47 ? -12.109 -17.109 -15.961 1 92.5 47 LYS B CA 1
ATOM 1538 C C . LYS B 1 47 ? -11.961 -15.617 -16.234 1 92.5 47 LYS B C 1
ATOM 1540 O O . LYS B 1 47 ? -11.938 -15.195 -17.391 1 92.5 47 LYS B O 1
ATOM 1545 N N . GLY B 1 48 ? -11.898 -14.812 -15.211 1 93.25 48 GLY B N 1
ATOM 1546 C CA . GLY B 1 48 ? -11.672 -13.383 -15.391 1 93.25 48 GLY B CA 1
ATOM 1547 C C . GLY B 1 48 ? -10.367 -13.07 -16.094 1 93.25 48 GLY B C 1
ATOM 1548 O O . GLY B 1 48 ? -10.312 -12.195 -16.953 1 93.25 48 GLY B O 1
ATOM 1549 N N . ALA B 1 49 ? -9.359 -13.766 -15.664 1 93.75 49 ALA B N 1
ATOM 1550 C CA . ALA B 1 49 ? -8.047 -13.578 -16.281 1 93.75 49 ALA B CA 1
ATOM 1551 C C . ALA B 1 49 ? -8.086 -13.93 -17.766 1 93.75 49 ALA B C 1
ATOM 1553 O O . ALA B 1 49 ? -7.52 -13.219 -18.594 1 93.75 49 ALA B O 1
ATOM 1554 N N . LEU B 1 50 ? -8.727 -15.008 -18.094 1 93.5 50 LEU B N 1
ATOM 1555 C CA . LEU B 1 50 ? -8.82 -15.445 -19.484 1 93.5 50 LEU B CA 1
ATOM 1556 C C . LEU B 1 50 ? -9.609 -14.438 -20.312 1 93.5 50 LEU B C 1
ATOM 1558 O O . LEU B 1 50 ? -9.258 -14.172 -21.469 1 93.5 50 LEU B O 1
ATOM 1562 N N . ASN B 1 51 ? -10.609 -13.891 -19.734 1 91.94 51 ASN B N 1
ATOM 1563 C CA . ASN B 1 51 ? -11.367 -12.844 -20.406 1 91.94 51 ASN B CA 1
ATOM 1564 C C . ASN B 1 51 ? -10.5 -11.625 -20.688 1 91.94 51 ASN B C 1
ATOM 1566 O O . ASN B 1 51 ? -10.602 -11.023 -21.766 1 91.94 51 ASN B O 1
ATOM 1570 N N . THR B 1 52 ? -9.742 -11.312 -19.734 1 91.56 52 THR B N 1
ATOM 1571 C CA . THR B 1 52 ? -8.844 -10.172 -19.906 1 91.56 52 THR B CA 1
ATOM 1572 C C . THR B 1 52 ? -7.883 -10.406 -21.062 1 91.56 52 THR B C 1
ATOM 1574 O O . THR B 1 52 ? -7.551 -9.469 -21.797 1 91.56 52 THR B O 1
ATOM 1577 N N . ILE B 1 53 ? -7.363 -11.641 -21.203 1 91.06 53 ILE B N 1
ATOM 1578 C CA . ILE B 1 53 ? -6.426 -11.984 -22.266 1 91.06 53 ILE B CA 1
ATOM 1579 C C . ILE B 1 53 ? -7.164 -12.031 -23.609 1 91.06 53 ILE B C 1
ATOM 1581 O O . ILE B 1 53 ? -6.539 -11.945 -24.672 1 91.06 53 ILE B O 1
ATOM 1585 N N . GLY B 1 54 ? -8.398 -12.07 -23.641 1 87.56 54 GLY B N 1
ATOM 1586 C CA . GLY B 1 54 ? -9.18 -12.148 -24.859 1 87.56 54 GLY B CA 1
ATOM 1587 C C . GLY B 1 54 ? -9.484 -13.578 -25.297 1 87.56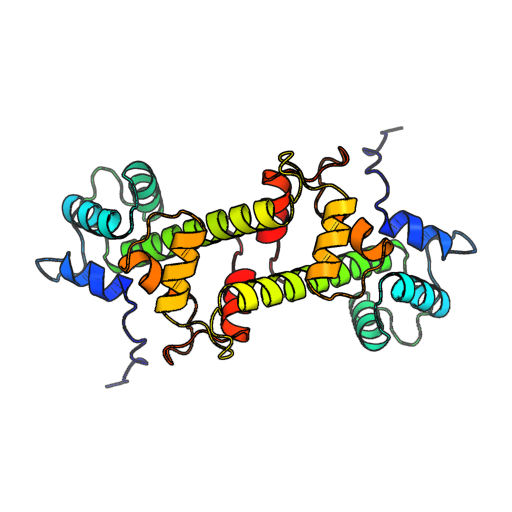 54 GLY B C 1
ATOM 1588 O O . GLY B 1 54 ? -9.672 -13.844 -26.484 1 87.56 54 GLY B O 1
ATOM 1589 N N . ILE B 1 55 ? -9.258 -14.414 -24.328 1 81.56 55 ILE B N 1
ATOM 1590 C CA . ILE B 1 55 ? -9.562 -15.805 -24.641 1 81.56 55 ILE B CA 1
ATOM 1591 C C . ILE B 1 55 ? -11.047 -16.078 -24.438 1 81.56 55 ILE B C 1
ATOM 1593 O O . ILE B 1 55 ? -11.578 -15.852 -23.344 1 81.56 55 ILE B O 1
ATOM 1597 N N . ASP B 1 56 ? -11.672 -16.203 -25.516 1 70.06 56 ASP B N 1
ATOM 1598 C CA . ASP B 1 56 ? -13.102 -16.516 -25.453 1 70.06 56 ASP B CA 1
ATOM 1599 C C . ASP B 1 56 ? -13.336 -18.016 -25.422 1 70.06 56 ASP B C 1
ATOM 1601 O O . ASP B 1 56 ? -12.391 -18.797 -25.281 1 70.06 56 ASP B O 1
ATOM 1605 N N . LYS B 1 57 ? -14.516 -18.406 -25.312 1 65.75 57 LYS B N 1
ATOM 1606 C CA . LYS B 1 57 ? -14.945 -19.797 -25.156 1 65.75 57 LYS B CA 1
ATOM 1607 C C . LYS B 1 57 ? -14.383 -20.656 -26.281 1 65.75 57 LYS B C 1
ATOM 1609 O O . LYS B 1 57 ? -14.109 -21.844 -26.078 1 65.75 57 LYS B O 1
ATOM 1614 N N . LYS B 1 58 ? -14.18 -20.047 -27.453 1 68 58 LYS B N 1
ATOM 1615 C CA . LYS B 1 58 ? -13.844 -20.875 -28.594 1 68 58 LYS B CA 1
ATOM 1616 C C . LYS B 1 58 ? -12.336 -21.031 -28.734 1 68 58 LYS B C 1
ATOM 1618 O O . LYS B 1 58 ? -11.859 -22 -29.344 1 68 58 LYS B O 1
ATOM 1623 N N . GLU B 1 59 ? -11.602 -20.062 -28.172 1 66.12 59 GLU B N 1
ATOM 1624 C CA . GLU B 1 59 ? -10.156 -20.141 -28.312 1 66.12 59 GLU B CA 1
ATOM 1625 C C . GLU B 1 59 ? -9.531 -20.953 -27.188 1 66.12 59 GLU B C 1
ATOM 1627 O O . GLU B 1 59 ? -9.828 -20.734 -26 1 66.12 59 GLU B O 1
ATOM 1632 N N . ASP B 1 60 ? -8.883 -21.984 -27.703 1 75.44 60 ASP B N 1
ATOM 1633 C CA . ASP B 1 60 ? -8.398 -22.984 -26.75 1 75.44 60 ASP B CA 1
ATOM 1634 C C . ASP B 1 60 ? -6.922 -22.766 -26.438 1 75.44 60 ASP B C 1
ATOM 1636 O O . ASP B 1 60 ? -6.359 -23.438 -25.578 1 75.44 60 ASP B O 1
ATOM 1640 N N . ASN B 1 61 ? -6.324 -21.859 -27.203 1 87.38 61 ASN B N 1
ATOM 1641 C CA . ASN B 1 61 ? -4.891 -21.719 -26.953 1 87.38 61 ASN B CA 1
ATOM 1642 C C . ASN B 1 61 ? -4.566 -20.438 -26.203 1 87.38 61 ASN B C 1
ATOM 1644 O O . ASN B 1 61 ? -4.82 -19.344 -26.703 1 87.38 61 ASN B O 1
ATOM 1648 N N . ILE B 1 62 ? -4.102 -20.547 -25.016 1 94.31 62 ILE B N 1
ATOM 1649 C CA . ILE B 1 62 ? -3.742 -19.422 -24.156 1 94.31 62 ILE B CA 1
ATOM 1650 C C . ILE B 1 62 ? -2.236 -19.172 -24.234 1 94.31 62 ILE B C 1
ATOM 1652 O O . ILE B 1 62 ? -1.439 -20.047 -23.859 1 94.31 62 ILE B O 1
ATOM 1656 N N . PRO B 1 63 ? -1.921 -18 -24.781 1 94.31 63 PRO B N 1
ATOM 1657 C CA . PRO B 1 63 ? -0.481 -17.734 -24.781 1 94.31 63 PRO B CA 1
ATOM 1658 C C . PRO B 1 63 ? 0.143 -17.812 -23.391 1 94.31 63 PRO B C 1
ATOM 1660 O O . PRO B 1 63 ? -0.384 -17.219 -22.453 1 94.31 63 PRO B O 1
ATOM 1663 N N . LEU B 1 64 ? 1.245 -18.484 -23.359 1 94.38 64 LEU B N 1
ATOM 1664 C CA . LEU B 1 64 ? 1.928 -18.75 -22.094 1 94.38 64 LEU B CA 1
ATOM 1665 C C . LEU B 1 64 ? 2.309 -17.453 -21.406 1 94.38 64 LEU B C 1
ATOM 1667 O O . LEU B 1 64 ? 2.09 -17.297 -20.203 1 94.38 64 LEU B O 1
ATOM 1671 N N . ASP B 1 65 ? 2.781 -16.469 -22.141 1 94 65 ASP B N 1
ATOM 1672 C CA . ASP B 1 65 ? 3.234 -15.203 -21.578 1 94 65 ASP B CA 1
ATOM 1673 C C . ASP B 1 65 ? 2.064 -14.414 -21 1 94 65 ASP B C 1
ATOM 1675 O O . ASP B 1 65 ? 2.189 -13.789 -19.953 1 94 65 ASP B O 1
ATOM 1679 N N . SER B 1 66 ? 0.974 -14.477 -21.703 1 94.69 66 SER B N 1
ATOM 1680 C CA . SER B 1 66 ? -0.208 -13.758 -21.234 1 94.69 66 SER B CA 1
ATOM 1681 C C . SER B 1 66 ? -0.739 -14.359 -19.938 1 94.69 66 SER B C 1
ATOM 1683 O O . SER B 1 66 ? -1.116 -13.633 -19.016 1 94.69 66 SER B O 1
ATOM 1685 N N . MET B 1 67 ? -0.729 -15.648 -19.859 1 95.25 67 MET B N 1
ATOM 1686 C CA . MET B 1 67 ? -1.204 -16.312 -18.656 1 95.25 67 MET B CA 1
ATOM 1687 C C . MET B 1 67 ? -0.277 -16.031 -17.484 1 95.25 67 MET B C 1
ATOM 1689 O O . MET B 1 67 ? -0.74 -15.82 -16.359 1 95.25 67 MET B O 1
ATOM 1693 N N . SER B 1 68 ? 0.97 -16.047 -17.812 1 94.94 68 SER B N 1
ATOM 1694 C CA . SER B 1 68 ? 1.959 -15.766 -16.781 1 94.94 68 SER B CA 1
ATOM 1695 C C . SER B 1 68 ? 1.734 -14.391 -16.156 1 94.94 68 SER B C 1
ATOM 1697 O O . SER B 1 68 ? 1.75 -14.25 -14.938 1 94.94 68 SER B O 1
ATOM 1699 N N . GLU B 1 69 ? 1.489 -13.461 -16.969 1 94.19 69 GLU B N 1
ATOM 1700 C CA . GLU B 1 69 ? 1.258 -12.102 -16.484 1 94.19 69 GLU B CA 1
ATOM 1701 C C . GLU B 1 69 ? 0.005 -12.031 -15.617 1 94.19 69 GLU B C 1
ATOM 1703 O O . GLU B 1 69 ? -0.007 -11.344 -14.586 1 94.19 69 GLU B O 1
ATOM 1708 N N . GLN B 1 70 ? -1.01 -12.742 -16.078 1 94.25 70 GLN B N 1
ATOM 1709 C CA . GLN B 1 70 ? -2.254 -12.734 -15.312 1 94.25 70 GLN B CA 1
ATOM 1710 C C . GLN B 1 70 ? -2.068 -13.383 -13.945 1 94.25 70 GLN B C 1
ATOM 1712 O O . GLN B 1 70 ? -2.568 -12.875 -12.938 1 94.25 70 GLN B O 1
ATOM 1717 N N . ILE B 1 71 ? -1.358 -14.453 -13.867 1 94.44 71 ILE B N 1
ATOM 1718 C CA . ILE B 1 71 ? -1.135 -15.156 -12.609 1 94.44 71 ILE B CA 1
ATOM 1719 C C . ILE B 1 71 ? -0.313 -14.289 -11.664 1 94.44 71 ILE B C 1
ATOM 1721 O O . ILE B 1 71 ? -0.631 -14.172 -10.477 1 94.44 71 ILE B O 1
ATOM 1725 N N . LYS B 1 72 ? 0.752 -13.641 -12.234 1 93.88 72 LYS B N 1
ATOM 1726 C CA . LYS B 1 72 ? 1.557 -12.734 -11.422 1 93.88 72 LYS B CA 1
ATOM 1727 C C . LYS B 1 72 ? 0.698 -11.617 -10.836 1 93.88 72 LYS B C 1
ATOM 1729 O O . LYS B 1 72 ? 0.792 -11.312 -9.641 1 93.88 72 LYS B O 1
ATOM 1734 N N . ARG B 1 73 ? -0.134 -11.047 -11.617 1 92.19 73 ARG B N 1
ATOM 1735 C CA . ARG B 1 73 ? -1 -9.953 -11.195 1 92.19 73 ARG B CA 1
ATOM 1736 C C . ARG B 1 73 ? -1.956 -10.406 -10.094 1 92.19 73 ARG B C 1
ATOM 1738 O O . ARG B 1 73 ? -2.107 -9.734 -9.078 1 92.19 73 ARG B O 1
ATOM 1745 N N . ILE B 1 74 ? -2.59 -11.508 -10.289 1 92.69 74 ILE B N 1
ATOM 1746 C CA . ILE B 1 74 ? -3.576 -12.023 -9.344 1 92.69 74 ILE B CA 1
ATOM 1747 C C . ILE B 1 74 ? -2.904 -12.32 -8.008 1 92.69 74 ILE B C 1
ATOM 1749 O O . ILE B 1 74 ? -3.436 -11.977 -6.945 1 92.69 74 ILE B O 1
ATOM 1753 N N . CYS B 1 75 ? -1.756 -12.961 -8.047 1 91.38 75 CYS B N 1
ATOM 1754 C CA . CYS B 1 75 ? -1.029 -13.305 -6.828 1 91.38 75 CYS B CA 1
ATOM 1755 C C . CYS B 1 75 ? -0.667 -12.055 -6.039 1 91.38 75 CYS B C 1
ATOM 1757 O O . CYS B 1 75 ? -0.847 -12.016 -4.82 1 91.38 75 CYS B O 1
ATOM 1759 N N . VAL B 1 76 ? -0.2 -11.055 -6.73 1 90.19 76 VAL B N 1
ATOM 1760 C CA . VAL B 1 76 ? 0.217 -9.812 -6.086 1 90.19 76 VAL B CA 1
ATOM 1761 C C . VAL B 1 76 ? -0.995 -9.125 -5.465 1 90.19 76 VAL B C 1
ATOM 1763 O O . VAL B 1 76 ? -0.938 -8.664 -4.32 1 90.19 76 VAL B O 1
ATOM 1766 N N . GLU B 1 77 ? -2.029 -9.078 -6.203 1 88.38 77 GLU B N 1
ATOM 1767 C CA . GLU B 1 77 ? -3.24 -8.43 -5.707 1 88.38 77 GLU B CA 1
ATOM 1768 C C . GLU B 1 77 ? -3.777 -9.148 -4.469 1 88.38 77 GLU B C 1
ATOM 1770 O O . GLU B 1 77 ? -4.176 -8.5 -3.496 1 88.38 77 GLU B O 1
ATOM 1775 N N . LYS B 1 78 ? -3.801 -10.438 -4.52 1 89.19 78 LYS B N 1
ATOM 1776 C CA . LYS B 1 78 ? -4.27 -11.227 -3.389 1 89.19 78 LYS B CA 1
ATOM 1777 C C . LYS B 1 78 ? -3.391 -11.016 -2.162 1 89.19 78 LYS B C 1
ATOM 1779 O O . LYS B 1 78 ? -3.896 -10.859 -1.049 1 89.19 78 LYS B O 1
ATOM 1784 N N . PHE B 1 79 ? -2.145 -11.047 -2.43 1 91.06 79 PHE B N 1
ATOM 1785 C CA . PHE B 1 79 ? -1.21 -10.8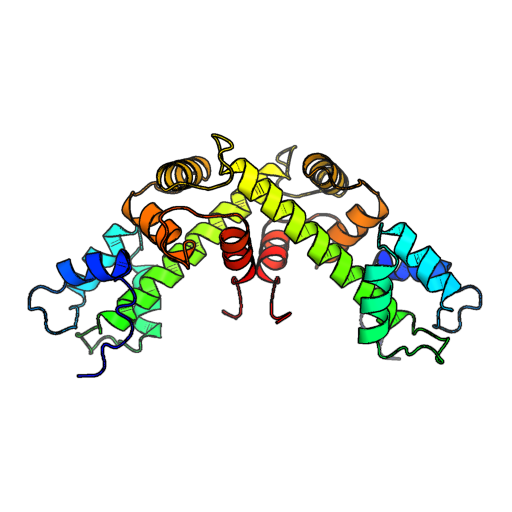59 -1.325 1 91.06 79 PHE B CA 1
ATOM 1786 C C . PHE B 1 79 ? -1.379 -9.484 -0.697 1 91.06 79 PHE B C 1
ATOM 1788 O O . PHE B 1 79 ? -1.475 -9.359 0.526 1 91.06 79 PHE B O 1
ATOM 1795 N N . LYS B 1 80 ? -1.398 -8.438 -1.477 1 90.06 80 LYS B N 1
ATOM 1796 C CA . LYS B 1 80 ? -1.527 -7.078 -0.968 1 90.06 80 LYS B CA 1
ATOM 1797 C C . LYS B 1 80 ? -2.82 -6.906 -0.175 1 90.06 80 LYS B C 1
ATOM 1799 O O . LYS B 1 80 ? -2.812 -6.344 0.922 1 90.06 80 LYS B O 1
ATOM 1804 N N . LYS B 1 81 ? -3.875 -7.359 -0.751 1 89.25 81 LYS B N 1
ATOM 1805 C CA . LYS B 1 81 ? -5.164 -7.246 -0.078 1 89.25 81 LYS B CA 1
ATOM 1806 C C . LYS B 1 81 ? -5.133 -7.922 1.291 1 89.25 81 LYS B C 1
ATOM 1808 O O . LYS B 1 81 ? -5.57 -7.34 2.285 1 89.25 81 LYS B O 1
ATOM 1813 N N . THR B 1 82 ? -4.633 -9.109 1.313 1 91.25 82 THR B N 1
ATOM 1814 C CA . THR B 1 82 ? -4.578 -9.859 2.564 1 91.25 82 THR B CA 1
ATOM 1815 C C . THR B 1 82 ? -3.619 -9.203 3.549 1 91.25 82 THR B C 1
ATOM 1817 O O . THR B 1 82 ? -3.914 -9.102 4.742 1 91.25 82 THR B O 1
ATOM 1820 N N . ALA B 1 83 ? -2.457 -8.789 3.021 1 91.06 83 ALA B N 1
ATOM 1821 C CA . ALA B 1 83 ? -1.488 -8.086 3.863 1 91.06 83 ALA B CA 1
ATOM 1822 C C . ALA B 1 83 ? -2.102 -6.832 4.477 1 91.06 83 ALA B C 1
ATOM 1824 O O . ALA B 1 83 ? -1.93 -6.57 5.668 1 91.06 83 ALA B O 1
ATOM 1825 N N . PHE B 1 84 ? -2.852 -6.105 3.695 1 91.88 84 PHE B N 1
ATOM 1826 C CA . PHE B 1 84 ? -3.453 -4.859 4.16 1 91.88 84 PHE B CA 1
ATOM 1827 C C . PHE B 1 84 ? -4.574 -5.141 5.152 1 91.88 84 PHE B C 1
ATOM 1829 O O . PHE B 1 84 ? -4.762 -4.395 6.117 1 91.88 84 PHE B O 1
ATOM 1836 N N . LYS B 1 85 ? -5.301 -6.148 4.91 1 93.5 85 LYS B N 1
ATOM 1837 C CA . LYS B 1 85 ? -6.312 -6.559 5.879 1 93.5 85 LYS B CA 1
ATOM 1838 C C . LYS B 1 85 ? -5.676 -6.895 7.227 1 93.5 85 LYS B C 1
ATOM 1840 O O . LYS B 1 85 ? -6.227 -6.562 8.281 1 93.5 85 LYS B O 1
ATOM 1845 N N . HIS B 1 86 ? -4.617 -7.633 7.105 1 92.88 86 HIS B N 1
ATOM 1846 C CA . HIS B 1 86 ? -3.906 -7.965 8.336 1 92.88 86 HIS B CA 1
ATOM 1847 C C . HIS B 1 86 ? -3.391 -6.711 9.031 1 92.88 86 HIS B C 1
ATOM 1849 O O . HIS B 1 86 ? -3.457 -6.602 10.258 1 92.88 86 HIS B O 1
ATOM 1855 N N . PHE B 1 87 ? -2.9 -5.816 8.273 1 92.88 87 PHE B N 1
ATOM 1856 C CA . PHE B 1 87 ? -2.434 -4.543 8.812 1 92.88 87 PHE B CA 1
ATOM 1857 C C . PHE B 1 87 ? -3.58 -3.775 9.453 1 92.88 87 PHE B C 1
ATOM 1859 O O . PHE B 1 87 ? -3.416 -3.186 10.523 1 92.88 87 PHE B O 1
ATOM 1866 N N . PHE B 1 88 ? -4.707 -3.775 8.836 1 95 88 PHE B N 1
ATOM 1867 C CA . PHE B 1 88 ? -5.918 -3.176 9.383 1 95 88 PHE B CA 1
ATOM 1868 C C . PHE B 1 88 ? -6.246 -3.773 10.75 1 95 88 PHE B C 1
ATOM 1870 O O . PHE B 1 88 ? -6.535 -3.041 11.695 1 95 88 PHE B O 1
ATOM 1877 N N . SER B 1 89 ? -6.172 -5.059 10.781 1 94.5 89 SER B N 1
ATOM 1878 C CA . SER B 1 89 ? -6.469 -5.766 12.023 1 94.5 89 SER B CA 1
ATOM 1879 C C . SER B 1 89 ? -5.461 -5.414 13.117 1 94.5 89 SER B C 1
ATOM 1881 O O . SER B 1 89 ? -5.816 -5.328 14.289 1 94.5 89 SER B O 1
ATOM 1883 N N . TYR B 1 90 ? -4.289 -5.281 12.672 1 91.44 90 TYR B N 1
ATOM 1884 C CA . TYR B 1 90 ? -3.24 -4.871 13.602 1 91.44 90 TYR B CA 1
ATOM 1885 C C . TYR B 1 90 ? -3.539 -3.496 14.188 1 91.44 90 TYR B C 1
ATOM 1887 O O . TYR B 1 90 ? -3.389 -3.285 15.391 1 91.44 90 TYR B O 1
ATOM 1895 N N . MET B 1 91 ? -3.977 -2.535 13.453 1 94.38 91 MET B N 1
ATOM 1896 C CA . MET B 1 91 ? -4.277 -1.176 13.898 1 94.38 91 MET B CA 1
ATOM 1897 C C . MET B 1 91 ? -5.555 -1.143 14.734 1 94.38 91 MET B C 1
ATOM 1899 O O . MET B 1 91 ? -5.68 -0.331 15.648 1 94.38 91 MET B O 1
ATOM 1903 N N . ASP B 1 92 ? -6.434 -1.994 14.32 1 96.69 92 ASP B N 1
ATOM 1904 C CA . ASP B 1 92 ? -7.684 -2.117 15.062 1 96.69 92 ASP B CA 1
ATOM 1905 C C . ASP B 1 92 ? -7.477 -2.881 16.359 1 96.69 92 ASP B C 1
ATOM 1907 O O . ASP B 1 92 ? -7.961 -4.004 16.516 1 96.69 92 ASP B O 1
ATOM 1911 N N . SER B 1 93 ? -6.926 -2.287 17.344 1 94.5 93 SER B N 1
ATOM 1912 C CA . SER B 1 93 ? -6.43 -2.941 18.547 1 94.5 93 SER B CA 1
ATOM 1913 C C . SER B 1 93 ? -7.574 -3.469 19.406 1 94.5 93 SER B C 1
ATOM 1915 O O . SER B 1 93 ? -7.418 -4.461 20.109 1 94.5 93 SER B O 1
ATOM 1917 N N . ASP B 1 94 ? -8.734 -2.83 19.391 1 96.25 94 ASP B N 1
ATOM 1918 C CA . ASP B 1 94 ? -9.844 -3.293 20.219 1 96.25 94 ASP B CA 1
ATOM 1919 C C . ASP B 1 94 ? -10.742 -4.258 19.453 1 96.25 94 ASP B C 1
ATOM 1921 O O . ASP B 1 94 ? -11.773 -4.695 19.969 1 96.25 94 ASP B O 1
ATOM 1925 N N . LYS B 1 95 ? -10.445 -4.492 18.172 1 96.19 95 LYS B N 1
ATOM 1926 C CA . LYS B 1 95 ? -11.117 -5.469 17.312 1 96.19 95 LYS B CA 1
ATOM 1927 C C . LYS B 1 95 ? -12.594 -5.109 17.141 1 96.19 95 LYS B C 1
ATOM 1929 O O . LYS B 1 95 ? -13.453 -5.992 17.141 1 96.19 95 LYS B O 1
ATOM 1934 N N . SER B 1 96 ? -12.938 -3.838 17.031 1 97.12 96 SER B N 1
ATOM 1935 C CA . SER B 1 96 ? -14.312 -3.375 16.844 1 97.12 96 SER B CA 1
ATOM 1936 C C . SER B 1 96 ? -14.734 -3.508 15.383 1 97.12 96 SER B C 1
ATOM 1938 O O . SER B 1 96 ? -15.922 -3.408 15.062 1 97.12 96 SER B O 1
ATOM 1940 N N . GLY B 1 97 ? -13.75 -3.646 14.523 1 97.06 97 GLY B N 1
ATOM 1941 C CA . GLY B 1 97 ? -14.047 -3.721 13.102 1 97.06 97 GLY B CA 1
ATOM 1942 C C . GLY B 1 97 ? -13.82 -2.408 12.375 1 97.06 97 GLY B C 1
ATOM 1943 O O . GLY B 1 97 ? -13.969 -2.334 11.156 1 97.06 97 GLY B O 1
ATOM 1944 N N . THR B 1 98 ? -13.508 -1.393 13.133 1 98.06 98 THR B N 1
ATOM 1945 C CA . THR B 1 98 ? -13.148 -0.09 12.578 1 98.06 98 THR B CA 1
ATOM 1946 C C . THR B 1 98 ? -11.961 0.507 13.32 1 98.06 98 THR B C 1
ATOM 1948 O O . THR B 1 98 ? -11.602 0.044 14.406 1 98.06 98 THR B O 1
ATOM 1951 N N . ILE B 1 99 ? -11.297 1.432 12.672 1 98 99 ILE B N 1
ATOM 1952 C CA . ILE B 1 99 ? -10.172 2.123 13.297 1 98 99 ILE B CA 1
ATOM 1953 C C . ILE B 1 99 ? -10.609 3.506 13.773 1 98 99 ILE B C 1
ATOM 1955 O O . ILE B 1 99 ? -11.133 4.301 12.984 1 98 99 ILE B O 1
ATOM 1959 N N . SER B 1 100 ? -10.484 3.754 15.023 1 97.12 100 SER B N 1
ATOM 1960 C CA . SER B 1 100 ? -10.805 5.051 15.602 1 97.12 100 SER B CA 1
ATOM 1961 C C . SER B 1 100 ? -9.617 6.004 15.523 1 97.12 100 SER B C 1
ATOM 1963 O O . SER B 1 100 ? -8.508 5.598 15.164 1 97.12 100 SER B O 1
ATOM 1965 N N . LEU B 1 101 ? -9.969 7.273 15.906 1 95.75 101 LEU B N 1
ATOM 1966 C CA . LEU B 1 101 ? -8.898 8.266 15.93 1 95.75 101 LEU B CA 1
ATOM 1967 C C . LEU B 1 101 ? -7.824 7.887 16.938 1 95.75 101 LEU B C 1
ATOM 1969 O O . LEU B 1 101 ? -6.633 8.023 16.672 1 95.75 101 LEU B O 1
ATOM 1973 N N . ASP B 1 102 ? -8.219 7.359 18.062 1 95.69 102 ASP B N 1
ATOM 1974 C CA . ASP B 1 102 ? -7.277 6.934 19.094 1 95.69 102 ASP B CA 1
ATOM 1975 C C . ASP B 1 102 ? -6.375 5.812 18.578 1 95.69 102 ASP B C 1
ATOM 1977 O O . ASP B 1 102 ? -5.191 5.758 18.922 1 95.69 102 ASP B O 1
ATOM 1981 N N . GLU B 1 103 ? -6.941 4.949 17.797 1 96.75 103 GLU B N 1
ATOM 1982 C CA . GLU B 1 103 ? -6.164 3.84 17.25 1 96.75 103 GLU B CA 1
ATOM 1983 C C . GLU B 1 103 ? -5.18 4.32 16.188 1 96.75 103 GLU B C 1
ATOM 1985 O O . GLU B 1 103 ? -4.078 3.779 16.062 1 96.75 103 GLU B O 1
ATOM 1990 N N . VAL B 1 104 ? -5.582 5.309 15.484 1 95.81 104 VAL B N 1
ATOM 1991 C CA . VAL B 1 104 ? -4.641 5.91 14.547 1 95.81 104 VAL B CA 1
ATOM 1992 C C . VAL B 1 104 ? -3.469 6.52 15.312 1 95.81 104 VAL B C 1
ATOM 1994 O O . VAL B 1 104 ? -2.309 6.336 14.945 1 95.81 104 VAL B O 1
ATOM 1997 N N . LEU B 1 105 ? -3.818 7.238 16.359 1 94.5 105 LEU B N 1
ATOM 1998 C CA . LEU B 1 105 ? -2.785 7.84 17.188 1 94.5 105 LEU B CA 1
ATOM 1999 C C . LEU B 1 105 ? -1.845 6.773 17.734 1 94.5 105 LEU B C 1
ATOM 2001 O O . LEU B 1 105 ? -0.624 6.945 17.719 1 94.5 105 LEU B O 1
ATOM 2005 N N . SER B 1 106 ? -2.342 5.664 18.172 1 94.69 106 SER B N 1
ATOM 2006 C CA . SER B 1 106 ? -1.55 4.559 18.703 1 94.69 106 SER B CA 1
ATOM 2007 C C . SER B 1 106 ? -0.637 3.967 17.625 1 94.69 106 SER B C 1
ATOM 2009 O O . SER B 1 106 ? 0.51 3.611 17.906 1 94.69 106 SER B O 1
ATOM 2011 N N . ALA B 1 107 ? -1.191 3.826 16.453 1 93.38 107 ALA B N 1
ATOM 2012 C CA . ALA B 1 107 ? -0.396 3.285 15.352 1 93.38 107 ALA B CA 1
ATOM 2013 C C . ALA B 1 107 ? 0.786 4.195 15.031 1 93.38 107 ALA B C 1
ATOM 2015 O O . ALA B 1 107 ? 1.91 3.721 14.852 1 93.38 107 ALA B O 1
ATOM 2016 N N . ILE B 1 108 ? 0.497 5.457 14.969 1 93.38 108 ILE B N 1
ATOM 2017 C CA . ILE B 1 108 ? 1.54 6.434 14.68 1 93.38 108 ILE B CA 1
ATOM 2018 C C . ILE B 1 108 ? 2.646 6.328 15.727 1 93.38 108 ILE B C 1
ATOM 2020 O O . ILE B 1 108 ? 3.834 6.363 15.391 1 93.38 108 ILE B O 1
ATOM 2024 N N . GLN B 1 109 ? 2.271 6.184 16.953 1 92.38 109 GLN B N 1
ATOM 2025 C CA . GLN B 1 109 ? 3.234 6.008 18.031 1 92.38 109 GLN B CA 1
ATOM 2026 C C . GLN B 1 109 ? 4.023 4.715 17.859 1 92.38 109 GLN B C 1
ATOM 2028 O O . GLN B 1 109 ? 5.242 4.695 18.047 1 92.38 109 GLN B O 1
ATOM 2033 N N . ALA B 1 110 ? 3.287 3.67 17.531 1 90.5 110 ALA B N 1
ATOM 2034 C CA . ALA B 1 110 ? 3.928 2.373 17.344 1 90.5 110 ALA B CA 1
ATOM 2035 C C . ALA B 1 110 ? 4.945 2.426 16.203 1 90.5 110 ALA B C 1
ATOM 2037 O O . ALA B 1 110 ? 5.961 1.725 16.234 1 90.5 110 ALA B O 1
ATOM 2038 N N . PHE B 1 111 ? 4.688 3.197 15.195 1 91.44 111 PHE B N 1
ATOM 2039 C CA . PHE B 1 111 ? 5.59 3.346 14.062 1 91.44 111 PHE B CA 1
ATOM 2040 C C . PHE B 1 111 ? 6.746 4.277 14.406 1 91.44 111 PHE B C 1
ATOM 2042 O O . PHE B 1 111 ? 7.602 4.551 13.562 1 91.44 111 PHE B O 1
ATOM 2049 N N . ASN B 1 112 ? 6.723 4.781 15.602 1 87.06 112 ASN B N 1
ATOM 2050 C CA . ASN B 1 112 ? 7.762 5.676 16.094 1 87.06 112 ASN B CA 1
ATOM 2051 C C . ASN B 1 112 ? 7.797 6.988 15.32 1 87.06 112 ASN B C 1
ATOM 2053 O O . ASN B 1 112 ? 8.875 7.523 15.047 1 87.06 112 ASN B O 1
ATOM 2057 N N . MET B 1 113 ? 6.691 7.324 14.812 1 87.31 113 MET B N 1
ATOM 2058 C CA . MET B 1 113 ? 6.535 8.672 14.281 1 87.31 113 MET B CA 1
ATOM 2059 C C . MET B 1 113 ? 6.281 9.68 15.398 1 87.31 113 MET B C 1
ATOM 2061 O O . MET B 1 113 ? 5.793 9.312 16.469 1 87.31 113 MET B O 1
ATOM 2065 N N . PRO B 1 114 ? 6.816 10.891 15.156 1 81.75 114 PRO B N 1
ATOM 2066 C CA . PRO B 1 114 ? 6.395 11.883 16.141 1 81.75 114 PRO B CA 1
ATOM 2067 C C . PRO B 1 114 ? 4.879 12.023 16.234 1 81.75 114 PRO B C 1
ATOM 2069 O O . PRO B 1 114 ? 4.227 12.367 15.25 1 81.75 114 PRO B O 1
ATOM 2072 N N . ALA B 1 115 ? 4.43 11.484 17.312 1 70.38 115 ALA B N 1
ATOM 2073 C CA . ALA B 1 115 ? 2.98 11.445 17.484 1 70.38 115 ALA B CA 1
ATOM 2074 C C . ALA B 1 115 ? 2.426 12.836 17.781 1 70.38 115 ALA B C 1
ATOM 2076 O O . ALA B 1 115 ? 2.828 13.477 18.75 1 70.38 115 ALA B O 1
ATOM 2077 N N . SER B 1 116 ? 1.798 13.383 16.828 1 85 116 SER B N 1
ATOM 2078 C CA . SER B 1 116 ? 1.015 14.594 17.062 1 85 116 SER B CA 1
ATOM 2079 C C . SER B 1 116 ? -0.454 14.375 16.703 1 85 116 SER B C 1
ATOM 2081 O O . SER B 1 116 ? -0.773 13.633 15.781 1 85 116 SER B O 1
ATOM 2083 N N . ILE B 1 117 ? -1.253 14.906 17.562 1 86.38 117 ILE B N 1
ATOM 2084 C CA . ILE B 1 117 ? -2.695 14.789 17.359 1 86.38 117 ILE B CA 1
ATOM 2085 C C . ILE B 1 117 ? -3.08 15.375 16 1 86.38 117 ILE B C 1
ATOM 2087 O O . ILE B 1 117 ? -3.988 14.867 15.344 1 86.38 117 ILE B O 1
ATOM 2091 N N . SER B 1 118 ? -2.336 16.375 15.547 1 89.62 118 SER B N 1
ATOM 2092 C CA . SER B 1 118 ? -2.639 17 14.258 1 89.62 118 SER B CA 1
ATOM 2093 C C . SER B 1 118 ? -2.387 16.031 13.102 1 89.62 118 SER B C 1
ATOM 2095 O O . SER B 1 118 ? -3.199 15.93 12.188 1 89.62 118 SER B O 1
ATOM 2097 N N . LEU B 1 119 ? -1.279 15.312 13.211 1 90.19 119 LEU B N 1
ATOM 2098 C CA . LEU B 1 119 ? -0.978 14.32 12.188 1 90.19 119 LEU B CA 1
ATOM 2099 C C . LEU B 1 119 ? -2.016 13.203 12.195 1 90.19 119 LEU B C 1
ATOM 2101 O O . LEU B 1 119 ? -2.539 12.836 11.141 1 90.19 119 LEU B O 1
ATOM 2105 N N . ALA B 1 120 ? -2.344 12.719 13.328 1 93.38 120 ALA B N 1
ATOM 2106 C CA . ALA B 1 120 ? -3.312 11.633 13.453 1 93.38 120 ALA B CA 1
ATOM 2107 C C . ALA B 1 120 ? -4.668 12.039 12.891 1 93.38 120 ALA B C 1
ATOM 2109 O O . ALA B 1 120 ? -5.309 11.258 12.172 1 93.38 120 ALA B O 1
ATOM 2110 N N . ARG B 1 121 ? -5.043 13.227 13.172 1 93.25 121 ARG B N 1
ATOM 2111 C CA . ARG B 1 121 ? -6.32 13.734 12.68 1 93.25 121 ARG B CA 1
ATOM 2112 C C . ARG B 1 121 ? -6.305 13.883 11.164 1 93.25 121 ARG B C 1
ATOM 2114 O O . ARG B 1 121 ? -7.297 13.586 10.492 1 93.25 121 ARG B O 1
ATOM 2121 N N . GLN B 1 122 ? -5.273 14.383 10.695 1 92.31 122 GLN B N 1
ATOM 2122 C CA . GLN B 1 122 ? -5.16 14.531 9.25 1 92.31 122 GLN B CA 1
ATOM 2123 C C . GLN B 1 122 ? -5.246 13.172 8.555 1 92.31 122 GLN B C 1
ATOM 2125 O O . GLN B 1 122 ? -5.957 13.031 7.559 1 92.31 122 GLN B O 1
ATOM 2130 N N . ILE B 1 123 ? -4.504 12.172 9.102 1 93.19 123 ILE B N 1
ATOM 2131 C CA . ILE B 1 123 ? -4.543 10.836 8.523 1 93.19 123 ILE B CA 1
ATOM 2132 C C . ILE B 1 123 ? -5.953 10.266 8.641 1 93.19 123 ILE B C 1
ATOM 2134 O O . ILE B 1 123 ? -6.496 9.727 7.668 1 93.19 123 ILE B O 1
ATOM 2138 N N . PHE B 1 124 ? -6.473 10.477 9.75 1 94.88 124 PHE B N 1
ATOM 2139 C CA . PHE B 1 124 ? -7.824 9.992 9.992 1 94.88 124 PHE B CA 1
ATOM 2140 C C . PHE B 1 124 ? -8.805 10.586 8.992 1 94.88 124 PHE B C 1
ATOM 2142 O O . PHE B 1 124 ? -9.578 9.859 8.367 1 94.88 124 PHE B O 1
ATOM 2149 N N . ASP B 1 125 ? -8.695 11.852 8.797 1 93.12 125 ASP B N 1
ATOM 2150 C CA . ASP B 1 125 ? -9.57 12.57 7.875 1 93.12 125 ASP B CA 1
ATOM 2151 C C . ASP B 1 125 ? -9.344 12.117 6.434 1 93.12 125 ASP B C 1
ATOM 2153 O O . ASP B 1 125 ? -10.289 12.047 5.645 1 93.12 125 ASP B O 1
ATOM 2157 N N . SER B 1 126 ? -8.203 11.828 6.121 1 90.75 126 SER B N 1
ATOM 2158 C CA . SER B 1 126 ? -7.852 11.422 4.762 1 90.75 126 SER B CA 1
ATOM 2159 C C . SER B 1 126 ? -8.406 10.039 4.438 1 90.75 126 SER B C 1
ATOM 2161 O O . SER B 1 126 ? -8.75 9.758 3.291 1 90.75 126 SER B O 1
ATOM 2163 N N . VAL B 1 127 ? -8.477 9.234 5.418 1 93.75 127 VAL B N 1
ATOM 2164 C CA . VAL B 1 127 ? -8.883 7.852 5.199 1 93.75 127 VAL B CA 1
ATOM 2165 C C . VAL B 1 127 ? -10.398 7.734 5.316 1 93.75 127 VAL B C 1
ATOM 2167 O O . VAL B 1 127 ? -11.031 7.008 4.547 1 93.75 127 VAL B O 1
ATOM 2170 N N . ASP B 1 128 ? -10.93 8.477 6.242 1 95.12 128 ASP B N 1
ATOM 2171 C CA . ASP B 1 128 ? -12.367 8.438 6.504 1 95.12 128 ASP B CA 1
ATOM 2172 C C . ASP B 1 128 ? -13.141 9.188 5.422 1 95.12 128 ASP B C 1
ATOM 2174 O O . ASP B 1 128 ? -13.719 10.242 5.684 1 95.12 128 ASP B O 1
ATOM 2178 N N . SER B 1 129 ? -13.375 8.609 4.32 1 90.06 129 SER B N 1
ATOM 2179 C CA . SER B 1 129 ? -13.938 9.25 3.133 1 90.06 129 SER B CA 1
ATOM 2180 C C . SER B 1 129 ? -15.406 9.609 3.338 1 90.06 129 SER B C 1
ATOM 2182 O O . SER B 1 129 ? -15.875 10.641 2.844 1 90.06 129 SER B O 1
ATOM 2184 N N . ASN B 1 130 ? -16.156 8.828 3.984 1 92.19 130 ASN B N 1
ATOM 2185 C CA . ASN B 1 130 ? -17.578 9.102 4.145 1 92.19 130 ASN B CA 1
ATOM 2186 C C . ASN B 1 130 ? -17.844 9.953 5.383 1 92.19 130 ASN B C 1
ATOM 2188 O O . ASN B 1 130 ? -19 10.273 5.688 1 92.19 130 ASN B O 1
ATOM 2192 N N . LYS B 1 131 ? -16.844 10.219 6.242 1 91.75 131 LYS B N 1
ATOM 2193 C CA . LYS B 1 131 ? -16.859 11.141 7.371 1 91.75 131 LYS B CA 1
ATOM 2194 C C . LYS B 1 131 ? -17.828 10.672 8.445 1 91.75 131 LYS B C 1
ATOM 2196 O O . LYS B 1 131 ? -18.578 11.477 9.016 1 91.75 131 LYS B O 1
ATOM 2201 N N . ASP B 1 132 ? -17.875 9.422 8.688 1 93.5 132 ASP B N 1
ATOM 2202 C CA . ASP B 1 132 ? -18.766 8.898 9.719 1 93.5 132 ASP B CA 1
ATOM 2203 C C . ASP B 1 132 ? -18.031 8.734 11.047 1 93.5 132 ASP B C 1
ATOM 2205 O O . ASP B 1 132 ? -18.609 8.227 12.016 1 93.5 132 ASP B O 1
ATOM 2209 N N . GLY B 1 133 ? -16.734 9.086 11.078 1 93.69 133 GLY B N 1
ATOM 2210 C CA . GLY B 1 133 ? -15.992 9.109 12.32 1 93.69 133 GLY B CA 1
ATOM 2211 C C . GLY B 1 133 ? -15.297 7.793 12.625 1 93.69 133 GLY B C 1
ATOM 2212 O O . GLY B 1 133 ? -14.812 7.582 13.742 1 93.69 133 GLY B O 1
ATOM 2213 N N . GLU B 1 134 ? -15.328 6.875 11.703 1 95.81 134 GLU B N 1
ATOM 2214 C CA . GLU B 1 134 ? -14.625 5.605 11.812 1 95.81 134 GLU B CA 1
ATOM 2215 C C . GLU B 1 134 ? -14.016 5.195 10.477 1 95.81 134 GLU B C 1
ATOM 2217 O O . GLU B 1 134 ? -14.539 5.539 9.422 1 95.81 134 GLU B O 1
ATOM 2222 N N . ILE B 1 135 ? -12.898 4.543 10.555 1 97.25 135 ILE B N 1
ATOM 2223 C CA . ILE B 1 135 ? -12.281 4.016 9.344 1 97.25 135 ILE B CA 1
ATOM 2224 C C . ILE B 1 135 ? -12.617 2.535 9.195 1 97.25 135 ILE B C 1
ATOM 2226 O O . ILE B 1 135 ? -12.211 1.715 10.031 1 97.25 135 ILE B O 1
ATOM 2230 N N . ASP B 1 136 ? -13.398 2.248 8.227 1 97.44 136 ASP B N 1
ATOM 2231 C CA . ASP B 1 136 ? -13.688 0.839 7.98 1 97.44 136 ASP B CA 1
ATOM 2232 C C . ASP B 1 136 ? -12.672 0.233 7.016 1 97.44 136 ASP B C 1
ATOM 2234 O O . ASP B 1 136 ? -11.766 0.924 6.543 1 97.44 136 ASP B O 1
ATOM 2238 N N . LEU B 1 137 ? -12.805 -1.068 6.828 1 95.69 137 LEU B N 1
ATOM 2239 C CA . LEU B 1 137 ? -11.812 -1.799 6.043 1 95.69 137 LEU B CA 1
ATOM 2240 C C . LEU B 1 137 ? -11.781 -1.29 4.605 1 95.69 137 LEU B C 1
ATOM 2242 O O . LEU B 1 137 ? -10.703 -1.123 4.031 1 95.69 137 LEU B O 1
ATOM 2246 N N . LYS B 1 138 ? -12.922 -1.059 4.043 1 94.56 138 LYS B N 1
ATOM 2247 C CA . LYS B 1 138 ? -12.992 -0.589 2.662 1 94.56 138 LYS B CA 1
ATOM 2248 C C . LYS B 1 138 ? -12.25 0.735 2.492 1 94.56 138 LYS B C 1
ATOM 2250 O O . LYS B 1 138 ? -11.492 0.91 1.537 1 94.56 138 LYS B O 1
ATOM 2255 N N . GLU B 1 139 ? -12.492 1.675 3.395 1 95.25 139 GLU B N 1
ATOM 2256 C CA . GLU B 1 139 ? -11.82 2.971 3.357 1 95.25 139 GLU B CA 1
ATOM 2257 C C . GLU B 1 139 ? -10.305 2.816 3.492 1 95.25 139 GLU B C 1
ATOM 2259 O O . GLU B 1 139 ? -9.547 3.48 2.789 1 95.25 139 GLU B O 1
ATOM 2264 N N . PHE B 1 140 ? -10.008 1.912 4.387 1 95.06 140 PHE B N 1
ATOM 2265 C CA . PHE B 1 140 ? -8.594 1.678 4.656 1 95.06 140 PHE B CA 1
ATOM 2266 C C . PHE B 1 140 ? -7.891 1.115 3.424 1 95.06 140 PHE B C 1
ATOM 2268 O O . PHE B 1 140 ? -6.82 1.587 3.043 1 95.06 140 PHE B O 1
ATOM 2275 N N . LEU B 1 141 ? -8.484 0.155 2.807 1 91.44 141 LEU B N 1
ATOM 2276 C CA . LEU B 1 141 ? -7.906 -0.461 1.617 1 91.44 141 LEU B CA 1
ATOM 2277 C C . LEU B 1 141 ? -7.809 0.546 0.476 1 91.44 141 LEU B C 1
ATOM 2279 O O . LEU B 1 141 ? -6.824 0.555 -0.267 1 91.44 141 LEU B O 1
ATOM 2283 N N . ALA B 1 142 ? -8.797 1.403 0.33 1 89.31 142 ALA B N 1
ATOM 2284 C CA . ALA B 1 142 ? -8.781 2.441 -0.698 1 89.31 142 ALA B CA 1
ATOM 2285 C C . ALA B 1 142 ? -7.625 3.414 -0.476 1 89.31 142 ALA B C 1
ATOM 2287 O O . ALA B 1 142 ? -6.98 3.85 -1.433 1 89.31 142 ALA B O 1
ATOM 2288 N N . PHE B 1 143 ? -7.41 3.695 0.749 1 90.56 143 PHE B N 1
ATOM 2289 C CA . PHE B 1 143 ? -6.336 4.605 1.12 1 90.56 143 PHE B CA 1
ATOM 2290 C C . PHE B 1 143 ? -4.977 4.027 0.736 1 90.56 143 PHE B C 1
ATOM 2292 O O . PHE B 1 143 ? -4.148 4.723 0.146 1 90.56 143 PHE B O 1
ATOM 2299 N N . LEU B 1 144 ? -4.809 2.762 1.101 1 86.81 144 LEU B N 1
ATOM 2300 C CA . LEU B 1 144 ? -3.514 2.141 0.841 1 86.81 144 LEU B CA 1
ATOM 2301 C C . LEU B 1 144 ? -3.318 1.891 -0.651 1 86.81 144 LEU B C 1
ATOM 2303 O O . LEU B 1 144 ? -2.195 1.952 -1.153 1 86.81 144 LEU B O 1
ATOM 2307 N N . ALA B 1 145 ? -4.43 1.629 -1.309 1 75.62 145 ALA B N 1
ATOM 2308 C CA . ALA B 1 145 ? -4.355 1.389 -2.748 1 75.62 145 ALA B CA 1
ATOM 2309 C C . ALA B 1 145 ? -4.102 2.688 -3.508 1 75.62 145 ALA B C 1
ATOM 2311 O O . ALA B 1 145 ? -3.59 2.666 -4.629 1 75.62 145 ALA B O 1
ATOM 2312 N N . SER B 1 146 ? -4.617 3.861 -2.963 1 64.25 146 SER B N 1
ATOM 2313 C CA . SER B 1 146 ? -4.453 5.152 -3.623 1 64.25 146 SER B CA 1
ATOM 2314 C C . SER B 1 146 ? -2.988 5.57 -3.664 1 64.25 146 SER B C 1
ATOM 2316 O O . SER B 1 146 ? -2.645 6.594 -4.262 1 64.25 146 SER B O 1
ATOM 2318 N N . VAL B 1 147 ? -2.057 5.156 -3.121 1 50.94 147 VAL B N 1
ATOM 2319 C CA . VAL B 1 147 ? -0.657 5.543 -3.264 1 50.94 147 VAL B CA 1
ATOM 2320 C C . VAL B 1 147 ? -0.279 5.582 -4.742 1 50.94 147 VAL B C 1
ATOM 2322 O O . VAL B 1 147 ? -0.146 4.539 -5.383 1 50.94 147 VAL B O 1
ATOM 2325 N N . LYS B 1 148 ? -1.012 6.203 -5.574 1 41.84 148 LYS B N 1
ATOM 2326 C CA . LYS B 1 148 ? -0.728 6.414 -6.992 1 41.84 148 LYS B CA 1
ATOM 2327 C C . LYS B 1 148 ? 0.652 7.031 -7.191 1 41.84 148 LYS B C 1
ATOM 2329 O O . LYS B 1 148 ? 1.242 7.562 -6.25 1 41.84 148 LYS B O 1
ATOM 2334 N N . ASP B 1 149 ? 0.775 8.023 -8.484 1 35.81 149 ASP B N 1
ATOM 2335 C CA . ASP B 1 149 ? 1.608 8.531 -9.57 1 35.81 149 ASP B CA 1
ATOM 2336 C C . ASP B 1 149 ? 2.646 9.523 -9.047 1 35.81 149 ASP B C 1
ATOM 2338 O O . ASP B 1 149 ? 2.461 10.734 -9.148 1 35.81 149 ASP B O 1
ATOM 2342 N N . THR B 1 150 ? 2.893 9.578 -7.824 1 29.23 150 THR B N 1
ATOM 2343 C CA . THR B 1 150 ? 3.764 10.742 -7.891 1 29.23 150 THR B CA 1
ATOM 2344 C C . THR B 1 150 ? 4.965 10.469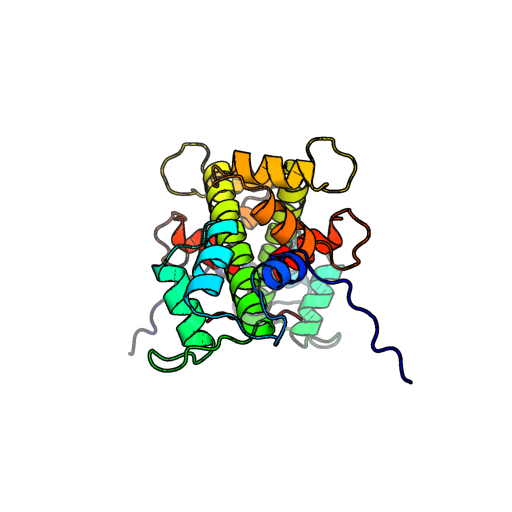 -8.789 1 29.23 150 THR B C 1
ATOM 2346 O O . THR B 1 150 ? 6.039 10.109 -8.305 1 29.23 150 THR B O 1
ATOM 2349 N N . CYS B 1 151 ? 5.078 9.484 -9.453 1 26.25 151 CYS B N 1
ATOM 2350 C CA . CYS B 1 151 ? 6.137 9.68 -10.438 1 26.25 151 CYS B CA 1
ATOM 2351 C C . CYS B 1 151 ? 5.684 10.625 -11.547 1 26.25 151 CYS B C 1
ATOM 2353 O O . CYS B 1 151 ? 4.543 10.539 -12.008 1 26.25 151 CYS B O 1
#

InterPro domains:
  IPR002048 EF-hand domain [PF13499] (83-143)
  IPR002048 EF-hand domain [PS50222] (7-42)
  IPR002048 EF-hand domain [PS50222] (79-114)
  IPR002048 EF-hand domain [PS50222] (115-150)
  IPR002048 EF-hand domain [SM00054] (11-39)
  IPR002048 EF-hand domain [SM00054] (83-111)
  IPR002048 EF-hand domain [SM00054] (119-147)
  IPR002048 EF-hand domain [cd00051] (84-145)
  IPR011992 EF-hand domain pair [SSF47473] (17-146)
  IPR018247 EF-Hand 1, calcium-binding site [PS00018] (92-104)
  IPR018247 EF-Hand 1, calcium-binding site [PS00018] (128-140)

pLDDT: mean 86.47, std 16.76, range [25.34, 98.06]

Solvent-accessible surface area (backbone atoms only — not comparable to full-atom values): 16948 Å² total; per-residue (Å²): 133,81,77,63,80,79,69,72,76,47,60,54,51,55,55,48,54,67,52,23,80,84,68,79,58,43,22,43,64,70,36,46,50,56,52,36,47,62,57,73,43,50,70,68,60,46,51,53,45,36,50,71,75,64,46,48,93,82,54,52,70,40,49,44,68,60,51,39,53,46,51,54,50,52,52,49,52,54,48,50,52,41,49,50,50,46,50,49,52,63,44,18,73,83,66,77,70,39,35,42,66,68,33,44,40,48,43,38,44,72,54,67,41,87,70,39,72,56,46,30,45,41,51,45,50,69,32,23,77,83,67,78,77,48,30,38,62,69,36,48,52,50,49,61,46,54,43,57,72,80,116,134,82,77,63,83,78,69,74,74,48,60,54,50,54,56,47,54,67,53,22,79,84,68,78,59,42,24,44,64,68,36,46,50,58,52,36,47,62,59,73,46,48,70,68,60,45,52,52,45,37,50,73,74,64,45,47,94,82,54,54,69,40,50,43,67,62,52,39,51,44,50,54,51,51,53,50,52,51,48,50,53,41,51,48,49,46,50,49,53,62,42,19,76,83,66,77,72,42,35,41,64,68,33,43,41,49,44,37,44,72,52,67,41,89,71,38,73,55,45,32,44,40,52,44,52,68,33,22,76,86,67,79,78,48,30,38,64,70,36,47,51,51,48,60,44,54,43,57,72,81,115